Protein AF-A0A5B0PN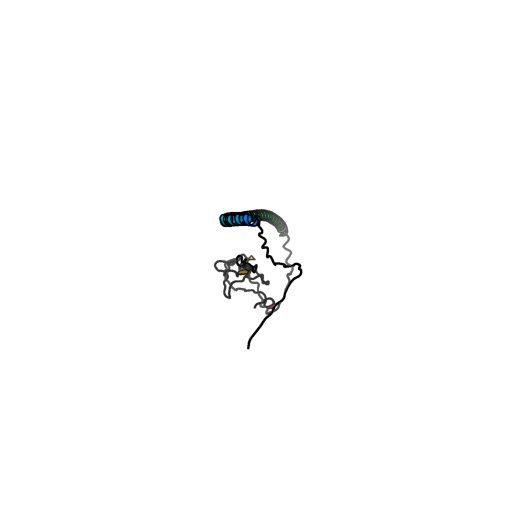E2-F1 (afdb_monomer)

Mean predicted aligned error: 21.67 Å

InterPro domains:
  IPR012919 SUN domain [PF07738] (186-234)
  IPR012919 SUN domain [PS51469] (151-237)
  IPR045119 SUN domain-containing protein 1-5 [PTHR12911] (68-236)

Organism: NCBI:txid56615

Structure (mmCIF, N/CA/C/O backbone):
data_AF-A0A5B0PNE2-F1
#
_entry.id   AF-A0A5B0PNE2-F1
#
loop_
_atom_site.group_PDB
_atom_site.id
_atom_site.type_symbol
_atom_site.label_atom_id
_atom_site.label_alt_id
_atom_site.label_comp_id
_atom_site.label_asym_id
_atom_site.label_entity_id
_atom_site.label_seq_id
_atom_site.pdbx_PDB_ins_code
_atom_site.Cartn_x
_atom_site.Cartn_y
_atom_site.Cartn_z
_atom_site.occupancy
_atom_site.B_iso_or_equiv
_atom_site.auth_seq_id
_atom_site.auth_comp_id
_atom_site.auth_asym_id
_atom_site.auth_atom_id
_atom_site.pdbx_PDB_model_num
ATOM 1 N N . MET A 1 1 ? 38.965 -18.075 -125.823 1.00 36.97 1 MET A N 1
ATOM 2 C CA . MET A 1 1 ? 40.002 -17.691 -126.808 1.00 36.97 1 MET A CA 1
ATOM 3 C C . MET A 1 1 ? 40.532 -16.331 -126.364 1.00 36.97 1 MET A C 1
ATOM 5 O O . MET A 1 1 ? 39.725 -15.423 -126.268 1.00 36.97 1 MET A O 1
ATOM 9 N N . ARG A 1 2 ? 41.662 -16.317 -125.637 1.00 37.25 2 ARG A N 1
ATOM 10 C CA . ARG A 1 2 ? 43.025 -15.947 -126.108 1.00 37.25 2 ARG A CA 1
ATOM 11 C C . ARG A 1 2 ? 43.114 -14.464 -126.504 1.00 37.25 2 ARG A C 1
ATOM 13 O O . ARG A 1 2 ? 42.462 -14.082 -127.460 1.00 37.25 2 ARG A O 1
ATOM 20 N N . GLU A 1 3 ? 43.717 -13.637 -125.637 1.00 38.81 3 GLU A N 1
ATOM 21 C CA . GLU A 1 3 ? 45.097 -13.070 -125.747 1.00 38.81 3 GLU A CA 1
ATOM 22 C C . GLU A 1 3 ? 45.056 -11.716 -126.489 1.00 38.81 3 GLU A C 1
ATOM 24 O O . GLU A 1 3 ? 44.242 -11.568 -127.385 1.00 38.81 3 GLU A O 1
ATOM 29 N N . SER A 1 4 ? 45.827 -10.654 -126.240 1.00 41.34 4 SER A N 1
ATOM 30 C CA . SER A 1 4 ? 46.931 -10.285 -125.335 1.00 41.34 4 SER A CA 1
ATOM 31 C C . SER A 1 4 ? 47.089 -8.745 -125.475 1.00 41.34 4 SER A C 1
ATOM 33 O O . SER A 1 4 ? 46.845 -8.210 -126.550 1.00 41.34 4 SER A O 1
ATOM 35 N N . ALA A 1 5 ? 47.197 -7.972 -124.388 1.00 44.47 5 ALA A N 1
ATOM 36 C CA . ALA A 1 5 ? 48.414 -7.325 -123.855 1.00 44.47 5 ALA A CA 1
ATOM 37 C C . ALA A 1 5 ? 49.138 -6.271 -124.740 1.00 44.47 5 ALA A C 1
ATOM 39 O O . ALA A 1 5 ? 49.687 -6.619 -125.777 1.00 44.47 5 ALA A O 1
ATOM 40 N N . ALA A 1 6 ? 49.216 -5.021 -124.241 1.00 41.97 6 ALA A N 1
ATOM 41 C CA . ALA A 1 6 ? 50.389 -4.107 -124.186 1.00 41.97 6 ALA A CA 1
ATOM 42 C C . ALA A 1 6 ? 49.904 -2.714 -123.687 1.00 41.97 6 ALA A C 1
ATOM 44 O O . ALA A 1 6 ? 48.987 -2.153 -124.272 1.00 41.97 6 ALA A O 1
ATOM 45 N N . MET A 1 7 ? 50.260 -2.187 -122.507 1.00 36.78 7 MET A N 1
ATOM 46 C CA . MET A 1 7 ? 51.558 -1.705 -121.988 1.00 36.78 7 MET A CA 1
ATOM 47 C C . MET A 1 7 ? 51.960 -0.301 -122.491 1.00 36.78 7 MET A C 1
ATOM 49 O O . MET A 1 7 ? 52.550 -0.194 -123.556 1.00 36.78 7 MET A O 1
ATOM 53 N N . TYR A 1 8 ? 51.716 0.745 -121.679 1.00 33.59 8 TYR A N 1
ATOM 54 C CA . TYR A 1 8 ? 52.622 1.900 -121.492 1.00 33.59 8 TYR A CA 1
ATOM 55 C C . TYR A 1 8 ? 52.216 2.754 -120.261 1.00 33.59 8 TYR A C 1
ATOM 57 O O . TYR A 1 8 ? 51.082 3.208 -120.143 1.00 33.59 8 TYR A O 1
ATOM 65 N N . THR A 1 9 ? 53.158 2.976 -119.347 1.00 42.84 9 THR A N 1
ATOM 66 C CA . THR A 1 9 ? 53.224 4.016 -118.289 1.00 42.84 9 THR A CA 1
ATOM 67 C C . THR A 1 9 ? 54.636 4.647 -118.427 1.00 42.84 9 THR A C 1
ATOM 69 O O . THR A 1 9 ? 55.446 4.001 -119.100 1.00 42.84 9 THR A O 1
ATOM 72 N N . PRO A 1 10 ? 55.025 5.822 -117.852 1.00 50.09 10 PRO A N 1
ATOM 73 C CA . PRO A 1 10 ? 54.624 6.323 -116.527 1.00 50.09 10 PRO A CA 1
ATOM 74 C C . PRO A 1 10 ? 54.670 7.863 -116.277 1.00 50.09 10 PRO A C 1
ATOM 76 O O . PRO A 1 10 ? 55.039 8.664 -117.125 1.00 50.09 10 PRO A O 1
ATOM 79 N N . GLN A 1 11 ? 54.385 8.212 -115.009 1.00 37.22 11 GLN A N 1
ATOM 80 C CA . GLN A 1 11 ? 55.073 9.234 -114.192 1.00 37.22 11 GLN A CA 1
ATOM 81 C C . GLN A 1 11 ? 54.549 10.684 -114.210 1.00 37.22 11 GLN A C 1
ATOM 83 O O . GLN A 1 11 ? 54.680 11.385 -115.201 1.00 37.22 11 GLN A O 1
ATOM 88 N N . SER A 1 12 ? 54.074 11.170 -113.046 1.00 35.34 12 SER A N 1
ATOM 89 C CA . SER A 1 12 ? 54.630 12.360 -112.359 1.00 35.34 12 SER A CA 1
ATOM 90 C C . SER A 1 12 ? 53.831 12.768 -111.095 1.00 35.34 12 SER A C 1
ATOM 92 O O . SER A 1 12 ? 52.660 13.114 -111.167 1.00 35.34 12 SER A O 1
ATOM 94 N N . ASN A 1 13 ? 54.528 12.744 -109.950 1.00 40.94 13 ASN A N 1
ATOM 95 C CA . ASN A 1 13 ? 54.455 13.642 -108.778 1.00 40.94 13 ASN A CA 1
ATOM 96 C C . ASN A 1 13 ? 53.194 13.771 -107.872 1.00 40.94 13 ASN A C 1
ATOM 98 O O . ASN A 1 13 ? 52.288 14.550 -108.127 1.00 40.94 13 ASN A O 1
ATOM 102 N N . ARG A 1 14 ? 53.262 13.067 -106.718 1.00 37.28 14 ARG A N 1
ATOM 103 C CA . ARG A 1 14 ? 53.194 13.517 -105.285 1.00 37.28 14 ARG A CA 1
ATOM 104 C C . ARG A 1 14 ? 52.699 14.955 -104.944 1.00 37.28 14 ARG A C 1
ATOM 106 O O . ARG A 1 14 ? 53.015 15.850 -105.715 1.00 37.28 14 ARG A O 1
ATOM 113 N N . PRO A 1 15 ? 52.191 15.243 -103.702 1.00 47.94 15 PRO A N 1
ATOM 114 C CA . PRO A 1 15 ? 52.552 14.572 -102.430 1.00 47.94 15 PRO A CA 1
ATOM 115 C C . PRO A 1 15 ? 51.466 14.376 -101.326 1.00 47.94 15 PRO A C 1
ATOM 117 O O . PRO A 1 15 ? 50.428 15.015 -101.312 1.00 47.94 15 PRO A O 1
ATOM 120 N N . ARG A 1 16 ? 51.845 13.525 -100.346 1.00 38.75 16 ARG A N 1
ATOM 121 C CA . ARG A 1 16 ? 51.659 13.580 -98.864 1.00 38.75 16 ARG A CA 1
ATOM 122 C C . ARG A 1 16 ? 50.265 13.857 -98.279 1.00 38.75 16 ARG A C 1
ATOM 124 O O . ARG A 1 16 ? 49.747 14.953 -98.372 1.00 38.75 16 ARG A O 1
ATOM 131 N N . GLN A 1 17 ? 49.680 12.838 -97.644 1.00 40.41 17 GLN A N 1
ATOM 132 C CA . GLN A 1 17 ? 49.692 12.559 -96.186 1.00 40.41 17 GLN A CA 1
ATOM 133 C C . GLN A 1 17 ? 48.682 13.380 -95.378 1.00 40.41 17 GLN A C 1
ATOM 135 O O . GLN A 1 17 ? 48.829 14.586 -95.274 1.00 40.41 17 GLN A O 1
ATOM 140 N N . LEU A 1 18 ? 47.789 12.686 -94.666 1.00 42.88 18 LEU A N 1
ATOM 141 C CA . LEU A 1 18 ? 47.789 12.732 -93.201 1.00 42.88 18 LEU A CA 1
ATOM 142 C C . LEU A 1 18 ? 47.035 11.516 -92.640 1.00 42.88 18 LEU A C 1
ATOM 144 O O . LEU A 1 18 ? 45.818 11.397 -92.735 1.00 42.88 18 LEU A O 1
ATOM 148 N N . SER A 1 19 ? 47.807 10.591 -92.080 1.00 41.53 19 SER A N 1
ATOM 149 C CA . SER A 1 19 ? 47.369 9.567 -91.142 1.00 41.53 19 SER A CA 1
ATOM 150 C C . SER A 1 19 ? 47.219 10.201 -89.762 1.00 41.53 19 SER A C 1
ATOM 152 O O . SER A 1 19 ? 48.152 10.850 -89.289 1.00 41.53 19 SER A O 1
ATOM 154 N N . HIS A 1 20 ? 46.100 9.962 -89.084 1.00 48.72 20 HIS A N 1
ATOM 155 C CA . HIS A 1 20 ? 46.039 10.108 -87.633 1.00 48.72 20 HIS A CA 1
ATOM 156 C C . HIS A 1 20 ? 45.771 8.745 -87.001 1.00 48.72 20 HIS A C 1
ATOM 158 O O . HIS A 1 20 ? 44.643 8.266 -86.928 1.00 48.72 20 HIS A O 1
ATOM 164 N N . ASP A 1 21 ? 46.873 8.136 -86.563 1.00 44.47 21 ASP A N 1
ATOM 165 C CA . ASP A 1 21 ? 46.920 7.016 -85.636 1.00 44.47 21 ASP A CA 1
ATOM 166 C C . ASP A 1 21 ? 46.266 7.402 -84.305 1.00 44.47 21 ASP A C 1
ATOM 168 O O . ASP A 1 21 ? 46.712 8.318 -83.607 1.00 44.47 21 ASP A O 1
ATOM 172 N N . ALA A 1 22 ? 45.249 6.645 -83.902 1.00 45.62 22 ALA A N 1
ATOM 173 C CA . ALA A 1 22 ? 44.716 6.664 -82.548 1.00 45.62 22 ALA A CA 1
ATOM 174 C C . ALA A 1 22 ? 45.680 5.923 -81.601 1.00 45.62 22 ALA A C 1
ATOM 176 O O . ALA A 1 22 ? 45.483 4.761 -81.243 1.00 45.62 22 ALA A O 1
ATOM 177 N N . ARG A 1 23 ? 46.751 6.601 -81.175 1.00 40.06 23 ARG A N 1
ATOM 178 C CA . ARG A 1 23 ? 47.629 6.120 -80.101 1.00 40.06 23 ARG A CA 1
ATOM 179 C C . ARG A 1 23 ? 46.920 6.302 -78.753 1.00 40.06 23 ARG A C 1
ATOM 181 O O . ARG A 1 23 ? 46.959 7.378 -78.167 1.00 40.06 23 ARG A O 1
ATOM 188 N N . ARG A 1 24 ? 46.306 5.232 -78.228 1.00 45.69 24 ARG A N 1
ATOM 189 C CA . ARG A 1 24 ? 45.938 5.126 -76.802 1.00 45.69 24 ARG A CA 1
ATOM 190 C C . ARG A 1 24 ? 47.205 5.265 -75.952 1.00 45.69 24 ARG A C 1
ATOM 192 O O . ARG A 1 24 ? 47.958 4.308 -75.790 1.00 45.69 24 ARG A O 1
ATOM 199 N N . THR A 1 25 ? 47.438 6.442 -75.387 1.00 49.59 25 THR A N 1
ATOM 200 C CA . THR A 1 25 ? 48.399 6.627 -74.298 1.00 49.59 25 THR A CA 1
ATOM 201 C C . THR A 1 25 ? 47.689 6.345 -72.979 1.00 49.59 25 THR A C 1
ATOM 203 O O . THR A 1 25 ? 46.835 7.113 -72.547 1.00 49.59 25 THR A O 1
ATOM 206 N N . ASN A 1 26 ? 48.019 5.216 -72.357 1.00 50.41 26 ASN A N 1
ATOM 207 C CA . ASN A 1 26 ? 47.604 4.890 -70.997 1.00 50.41 26 ASN A CA 1
ATOM 208 C C . ASN A 1 26 ? 48.418 5.758 -70.013 1.00 50.41 26 ASN A C 1
ATOM 210 O O . ASN A 1 26 ? 49.651 5.663 -70.037 1.00 50.41 26 ASN A O 1
ATOM 214 N N . PRO A 1 27 ? 47.804 6.610 -69.174 1.00 47.12 27 PRO A N 1
ATOM 215 C CA . PRO A 1 27 ? 48.554 7.383 -68.197 1.00 47.12 27 PRO A CA 1
ATOM 216 C C . PRO A 1 27 ? 48.996 6.464 -67.050 1.00 47.12 27 PRO A C 1
ATOM 218 O O . PRO A 1 27 ? 48.205 6.076 -66.193 1.00 47.12 27 PRO A O 1
ATOM 221 N N . LYS A 1 28 ? 50.289 6.126 -67.007 1.00 52.69 28 LYS A N 1
ATOM 222 C CA . LYS A 1 28 ? 50.920 5.615 -65.784 1.00 52.69 28 LYS A CA 1
ATOM 223 C C . LYS A 1 28 ? 50.983 6.761 -64.774 1.00 52.69 28 LYS A C 1
ATOM 225 O O . LYS A 1 28 ? 51.914 7.559 -64.796 1.00 52.69 28 LYS A O 1
ATOM 230 N N . SER A 1 29 ? 49.981 6.861 -63.903 1.00 52.66 29 SER A N 1
ATOM 231 C CA . SER A 1 29 ? 50.066 7.704 -62.714 1.00 52.66 29 SER A CA 1
ATOM 232 C C . SER A 1 29 ? 50.924 6.984 -61.670 1.00 52.66 29 SER A C 1
ATOM 234 O O . SER A 1 29 ? 50.422 6.155 -60.906 1.00 52.66 29 SER A O 1
ATOM 236 N N . ASP A 1 30 ? 52.221 7.278 -61.631 1.00 56.66 30 ASP A N 1
ATOM 237 C CA . ASP A 1 30 ? 53.085 6.894 -60.511 1.00 56.66 30 ASP A CA 1
ATOM 238 C C . ASP A 1 30 ? 52.735 7.749 -59.282 1.00 56.66 30 ASP A C 1
ATOM 240 O O . ASP A 1 30 ? 53.400 8.715 -58.915 1.00 56.66 30 ASP A O 1
ATOM 244 N N . GLY A 1 31 ? 51.618 7.399 -58.645 1.00 52.84 31 GLY A N 1
ATOM 245 C CA . GLY A 1 31 ? 51.167 7.991 -57.396 1.00 52.84 31 GLY A CA 1
ATOM 246 C C . GLY A 1 31 ? 51.926 7.389 -56.217 1.00 52.84 31 GLY A C 1
ATOM 247 O O . GLY A 1 31 ? 51.506 6.388 -55.635 1.00 52.84 31 GLY A O 1
ATOM 248 N N . THR A 1 32 ? 53.011 8.033 -55.792 1.00 57.31 32 THR A N 1
ATOM 249 C CA . THR A 1 32 ? 53.707 7.758 -54.516 1.00 57.31 32 THR A CA 1
ATOM 250 C C . THR A 1 32 ? 52.770 7.805 -53.300 1.00 57.31 32 THR A C 1
ATOM 252 O O . THR A 1 32 ? 53.042 7.163 -52.283 1.00 57.31 32 THR A O 1
ATOM 255 N N . PHE A 1 33 ? 51.628 8.489 -53.418 1.00 54.69 33 PHE A N 1
ATOM 256 C CA . PHE A 1 33 ? 50.582 8.555 -52.397 1.00 54.69 33 PHE A CA 1
ATOM 257 C C . PHE A 1 33 ? 49.903 7.195 -52.141 1.00 54.69 33 PHE A C 1
ATOM 259 O O . PHE A 1 33 ? 49.696 6.812 -50.989 1.00 54.69 33 PHE A O 1
ATOM 266 N N . GLY A 1 34 ? 49.653 6.404 -53.192 1.00 57.22 34 GLY A N 1
ATOM 267 C CA . GLY A 1 34 ? 49.027 5.080 -53.074 1.00 57.22 34 GLY A CA 1
ATOM 268 C C . GLY A 1 34 ? 49.921 4.054 -52.370 1.00 57.22 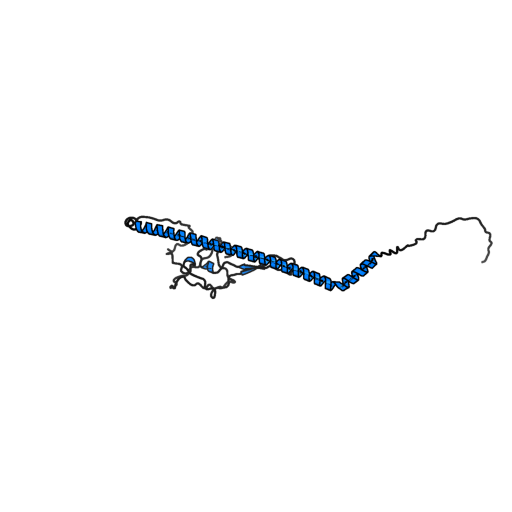34 GLY A C 1
ATOM 269 O O . GLY A 1 34 ? 49.441 3.234 -51.589 1.00 57.22 34 GLY A O 1
ATOM 270 N N . ARG A 1 35 ? 51.246 4.143 -52.563 1.00 57.00 35 ARG A N 1
ATOM 271 C CA . ARG A 1 35 ? 52.216 3.273 -51.874 1.00 57.00 35 ARG A CA 1
ATOM 272 C C . ARG A 1 35 ? 52.300 3.571 -50.376 1.00 57.00 35 ARG A C 1
ATOM 274 O O . ARG A 1 35 ? 52.342 2.634 -49.582 1.00 57.00 35 ARG A O 1
ATOM 281 N N . LYS A 1 36 ? 52.269 4.847 -49.972 1.00 58.66 36 LYS A N 1
ATOM 282 C CA . LYS A 1 36 ? 52.266 5.234 -48.548 1.00 58.66 36 LYS A CA 1
ATOM 283 C C . LYS A 1 36 ? 50.9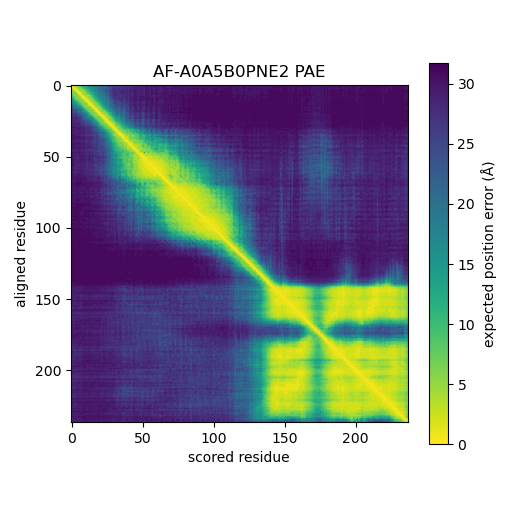51 4.861 -47.853 1.00 58.66 36 LYS A C 1
ATOM 285 O O . LYS A 1 36 ? 50.988 4.331 -46.744 1.00 58.66 36 LYS A O 1
ATOM 290 N N . ALA A 1 37 ? 49.813 5.029 -48.530 1.00 61.31 37 ALA A N 1
ATOM 291 C CA . ALA A 1 37 ? 48.510 4.592 -48.027 1.00 61.31 37 ALA A CA 1
ATOM 292 C C . ALA A 1 37 ? 48.422 3.059 -47.860 1.00 61.31 37 ALA A C 1
ATOM 294 O O . ALA A 1 37 ? 47.897 2.576 -46.859 1.00 61.31 37 ALA A O 1
ATOM 295 N N . ALA A 1 38 ? 49.009 2.279 -48.779 1.00 60.03 38 ALA A N 1
ATOM 296 C CA . ALA A 1 38 ? 49.040 0.815 -48.689 1.00 60.03 38 ALA A CA 1
ATOM 297 C C . ALA A 1 38 ? 49.914 0.287 -47.531 1.00 60.03 38 ALA A C 1
ATOM 299 O O . ALA A 1 38 ? 49.586 -0.737 -46.926 1.00 60.03 38 ALA A O 1
ATOM 300 N N . ILE A 1 39 ? 51.009 0.982 -47.196 1.00 60.31 39 ILE A N 1
ATOM 301 C CA . ILE A 1 39 ? 51.851 0.659 -46.030 1.00 60.31 39 ILE A CA 1
ATOM 302 C C . ILE A 1 39 ? 51.107 0.997 -44.731 1.00 60.31 39 ILE A C 1
ATOM 304 O O . ILE A 1 39 ? 51.074 0.173 -43.815 1.00 60.31 39 ILE A O 1
ATOM 308 N N . GLY A 1 40 ? 50.436 2.154 -44.685 1.00 60.94 40 GLY A N 1
ATOM 309 C CA . GLY A 1 40 ? 49.581 2.544 -43.561 1.00 60.94 40 GLY A CA 1
ATOM 310 C C . GLY A 1 40 ? 48.443 1.549 -43.312 1.00 60.94 40 GLY A C 1
ATOM 311 O O . GLY A 1 40 ? 48.219 1.145 -42.175 1.00 60.94 40 GLY A O 1
ATOM 312 N N . TRP A 1 41 ? 47.790 1.059 -44.371 1.00 64.25 41 TRP A N 1
ATOM 313 C CA . TRP A 1 41 ? 46.712 0.068 -44.276 1.00 64.25 41 TRP A CA 1
ATOM 314 C C . TRP A 1 41 ? 47.182 -1.288 -43.729 1.00 64.25 41 TRP A C 1
ATOM 316 O O . TRP A 1 41 ? 46.494 -1.917 -42.923 1.00 64.25 41 TRP A O 1
ATOM 326 N N . LYS A 1 42 ? 48.380 -1.745 -44.119 1.00 63.69 42 LYS A N 1
ATOM 327 C CA . LYS A 1 42 ? 48.970 -2.984 -43.583 1.00 63.69 42 LYS A CA 1
ATOM 328 C C . LYS A 1 42 ? 49.346 -2.853 -42.106 1.00 63.69 42 LYS A C 1
ATOM 330 O O . LYS A 1 42 ? 49.137 -3.797 -41.347 1.00 63.69 42 LYS A O 1
ATOM 335 N N . TRP A 1 43 ? 49.864 -1.694 -41.700 1.00 66.69 43 TRP A N 1
ATOM 336 C CA . TRP A 1 43 ? 50.180 -1.405 -40.300 1.00 66.69 43 TRP A CA 1
ATOM 337 C C . TRP A 1 43 ? 48.914 -1.332 -39.437 1.00 66.69 43 TRP A C 1
ATOM 339 O O . TRP A 1 43 ? 48.830 -1.987 -38.398 1.00 66.69 43 TRP A O 1
ATOM 349 N N . LEU A 1 44 ? 47.887 -0.635 -39.930 1.00 60.72 44 LEU A N 1
ATOM 350 C CA . LEU A 1 44 ? 46.592 -0.510 -39.269 1.00 60.72 44 LEU A CA 1
ATOM 351 C C . LEU A 1 44 ? 45.915 -1.875 -39.086 1.00 60.72 44 LEU A C 1
ATOM 353 O O . LEU A 1 44 ? 45.402 -2.157 -38.011 1.00 60.72 44 LEU A O 1
ATOM 357 N N . LYS A 1 45 ? 45.978 -2.760 -40.091 1.00 65.75 45 LYS A N 1
ATOM 358 C CA . LYS A 1 45 ? 45.426 -4.122 -40.003 1.00 65.75 45 LYS A CA 1
ATOM 359 C C . LYS A 1 45 ? 46.176 -5.004 -38.997 1.00 65.75 45 LYS A C 1
ATOM 361 O O . LYS A 1 45 ? 45.545 -5.796 -38.305 1.00 65.75 45 LYS A O 1
ATOM 366 N N . LYS A 1 46 ? 47.505 -4.870 -38.898 1.00 70.19 46 LYS A N 1
ATOM 367 C CA . LYS A 1 46 ? 48.331 -5.637 -37.948 1.00 70.19 46 LYS A CA 1
ATOM 368 C C . LYS A 1 46 ? 48.057 -5.235 -36.496 1.00 70.19 46 LYS A C 1
ATOM 370 O O . LYS A 1 46 ? 47.999 -6.100 -35.629 1.00 70.19 46 LYS A O 1
ATOM 375 N N . ASN A 1 47 ? 47.846 -3.944 -36.246 1.00 69.94 47 ASN A N 1
ATOM 376 C CA . ASN A 1 47 ? 47.670 -3.408 -34.896 1.00 69.94 47 ASN A CA 1
ATOM 377 C C . ASN A 1 47 ? 46.197 -3.123 -34.533 1.00 69.94 47 ASN A C 1
ATOM 379 O O . ASN A 1 47 ? 45.926 -2.631 -33.438 1.00 69.94 47 ASN A O 1
ATOM 383 N N . TRP A 1 48 ? 45.244 -3.467 -35.411 1.00 71.69 48 TRP A N 1
ATOM 384 C CA . TRP A 1 48 ? 43.809 -3.185 -35.261 1.00 71.69 48 TRP A CA 1
ATOM 385 C C . TRP A 1 48 ? 43.235 -3.669 -33.925 1.00 71.69 48 TRP A C 1
ATOM 387 O O . TRP A 1 48 ? 42.528 -2.929 -33.249 1.00 71.69 48 TRP A O 1
ATOM 397 N N . PHE A 1 49 ? 43.588 -4.887 -33.505 1.00 72.81 49 PHE A N 1
ATOM 398 C CA . PHE A 1 49 ? 43.106 -5.460 -32.245 1.00 72.81 49 PHE A CA 1
ATOM 399 C C . PHE A 1 49 ? 43.632 -4.716 -31.011 1.00 72.81 49 PHE A C 1
ATOM 401 O O . PHE A 1 49 ? 42.891 -4.525 -30.051 1.00 72.81 49 PHE A O 1
ATOM 408 N N . SER A 1 50 ? 44.881 -4.245 -31.048 1.00 78.19 50 SER A N 1
ATOM 409 C CA . SER A 1 50 ? 45.480 -3.488 -29.943 1.00 78.19 50 SER A CA 1
ATOM 410 C C . SER A 1 50 ? 44.861 -2.093 -29.827 1.00 78.19 50 SER A C 1
ATOM 412 O O . SER A 1 50 ? 44.469 -1.684 -28.737 1.00 78.19 50 SER A O 1
ATOM 414 N N . ILE A 1 51 ? 44.672 -1.403 -30.956 1.00 81.25 51 ILE A N 1
ATOM 415 C CA . ILE A 1 51 ? 44.019 -0.088 -30.993 1.00 81.25 51 ILE A CA 1
ATOM 416 C C . ILE A 1 51 ? 42.553 -0.210 -30.555 1.00 81.25 51 ILE A C 1
ATOM 418 O O . ILE A 1 51 ? 42.090 0.580 -29.737 1.00 81.25 51 ILE A O 1
ATOM 422 N N . SER A 1 52 ? 41.839 -1.237 -31.027 1.00 82.81 52 SER A N 1
ATOM 423 C CA . SER A 1 52 ? 40.458 -1.502 -30.612 1.00 82.81 52 SER A CA 1
ATOM 424 C C . SER A 1 52 ? 40.357 -1.780 -29.112 1.00 82.81 52 SER A C 1
ATOM 426 O O . SER A 1 52 ? 39.445 -1.271 -28.470 1.00 82.81 52 SER A O 1
ATOM 428 N N . GLY A 1 53 ? 41.288 -2.553 -28.542 1.00 84.31 53 GLY A N 1
ATOM 429 C CA . GLY A 1 53 ? 41.328 -2.819 -27.103 1.00 84.31 53 GLY A CA 1
ATOM 430 C C . GLY A 1 53 ? 41.525 -1.546 -26.278 1.00 84.31 53 GLY A C 1
ATOM 431 O O . GLY A 1 53 ? 40.817 -1.337 -25.296 1.00 84.31 53 GLY A O 1
ATOM 432 N N . ILE A 1 54 ? 42.417 -0.654 -26.720 1.00 87.44 54 ILE A N 1
ATOM 433 C CA . ILE A 1 54 ? 42.655 0.644 -26.071 1.00 87.44 54 ILE A CA 1
ATOM 434 C C . ILE A 1 54 ? 41.398 1.519 -26.139 1.00 87.44 54 ILE A C 1
ATOM 436 O O . ILE A 1 54 ? 40.971 2.052 -25.119 1.00 87.44 54 ILE A O 1
ATOM 440 N N . VAL A 1 55 ? 40.758 1.627 -27.309 1.00 90.62 55 VAL A N 1
ATOM 441 C CA . VAL A 1 55 ? 39.532 2.427 -27.483 1.00 90.62 55 VAL A CA 1
ATOM 442 C C . VAL A 1 55 ? 38.389 1.894 -26.616 1.00 90.62 55 VAL A C 1
ATOM 444 O O . VAL A 1 55 ? 37.709 2.677 -25.958 1.00 90.62 55 VAL A O 1
ATOM 447 N N . ILE A 1 56 ? 38.202 0.572 -26.555 1.00 88.56 56 ILE A N 1
ATOM 448 C CA . ILE A 1 56 ? 37.197 -0.051 -25.682 1.00 88.56 56 ILE A CA 1
ATOM 449 C C . ILE A 1 56 ? 37.524 0.227 -24.210 1.00 88.56 56 ILE A C 1
ATOM 451 O O . ILE A 1 56 ? 36.628 0.607 -23.460 1.00 88.56 56 ILE A O 1
ATOM 455 N N . GLY A 1 57 ? 38.792 0.115 -23.804 1.00 89.69 57 GLY A N 1
ATOM 456 C CA . GLY A 1 57 ? 39.239 0.453 -22.451 1.00 89.69 57 GLY A CA 1
ATOM 457 C C . GLY A 1 57 ? 38.938 1.906 -22.074 1.00 89.69 57 GLY A C 1
ATOM 458 O O . GLY A 1 57 ? 38.392 2.157 -21.002 1.00 89.69 57 GLY A O 1
ATOM 459 N N . PHE A 1 58 ? 39.196 2.855 -22.978 1.00 90.88 58 PHE A N 1
ATOM 460 C CA . PHE A 1 58 ? 38.841 4.265 -22.784 1.00 90.88 58 PHE A CA 1
ATOM 461 C C . PHE A 1 58 ? 37.326 4.481 -22.685 1.00 90.88 58 PHE A C 1
ATOM 463 O O . PHE A 1 58 ? 36.879 5.237 -21.828 1.00 90.88 58 PHE A O 1
ATOM 470 N N . ILE A 1 59 ? 36.521 3.806 -23.511 1.00 88.38 59 ILE A N 1
ATOM 471 C CA . ILE A 1 59 ? 35.053 3.897 -23.440 1.00 88.38 59 ILE A CA 1
ATOM 472 C C . ILE A 1 59 ? 34.544 3.352 -22.102 1.00 88.38 59 ILE A C 1
ATOM 474 O O . ILE A 1 59 ? 33.725 4.002 -21.455 1.00 88.38 59 ILE A O 1
ATOM 478 N N . VAL A 1 60 ? 35.046 2.195 -21.661 1.00 89.06 60 VAL A N 1
ATOM 479 C CA . VAL A 1 60 ? 34.687 1.605 -20.363 1.00 89.06 60 VAL A CA 1
ATOM 480 C C . VAL A 1 60 ? 35.076 2.546 -19.225 1.00 89.06 60 VAL A C 1
ATOM 482 O O . VAL A 1 60 ? 34.239 2.809 -18.368 1.00 89.06 60 VAL A O 1
ATOM 485 N N . LEU A 1 61 ? 36.276 3.134 -19.264 1.00 87.56 61 LEU A N 1
ATOM 486 C CA . LEU A 1 61 ? 36.740 4.100 -18.264 1.00 87.56 61 LEU A CA 1
ATOM 487 C C . LEU A 1 61 ? 35.867 5.368 -18.219 1.00 87.56 61 LEU A C 1
ATOM 489 O O . LEU A 1 61 ? 35.542 5.875 -17.145 1.00 87.56 61 LEU A O 1
ATOM 493 N N . ILE A 1 62 ? 35.433 5.876 -19.376 1.00 83.44 62 ILE A N 1
ATOM 494 C CA . ILE A 1 62 ? 34.508 7.019 -19.447 1.00 83.44 62 ILE A CA 1
ATOM 495 C C . ILE A 1 62 ? 33.140 6.646 -18.854 1.00 83.44 62 ILE A C 1
ATOM 497 O O . ILE A 1 62 ? 32.518 7.458 -18.172 1.00 83.44 62 ILE A O 1
ATOM 501 N N . ILE A 1 63 ? 32.654 5.424 -19.089 1.00 81.31 63 ILE A N 1
ATOM 502 C CA . ILE A 1 63 ? 31.371 4.963 -18.543 1.00 81.31 63 ILE A CA 1
ATOM 503 C C . ILE A 1 63 ? 31.456 4.779 -17.022 1.00 81.31 63 ILE A C 1
ATOM 505 O O . ILE A 1 63 ? 30.529 5.185 -16.318 1.00 81.31 63 ILE A O 1
ATOM 509 N N . THR A 1 64 ? 32.543 4.199 -16.501 1.00 77.75 64 THR A N 1
ATOM 510 C CA . THR A 1 64 ? 32.711 3.986 -15.055 1.00 77.75 64 THR A CA 1
ATOM 511 C C . THR A 1 64 ? 32.827 5.310 -14.306 1.00 77.75 64 THR A C 1
ATOM 513 O O . THR A 1 64 ? 32.095 5.511 -13.340 1.00 77.75 64 THR A O 1
ATOM 516 N N . THR A 1 65 ? 33.643 6.247 -14.799 1.00 75.81 65 THR A N 1
ATOM 517 C CA . THR A 1 65 ? 33.832 7.573 -14.172 1.00 75.81 65 THR A CA 1
ATOM 518 C C . THR A 1 65 ? 32.557 8.423 -14.185 1.00 75.81 65 THR A C 1
ATOM 520 O O . THR A 1 65 ? 32.230 9.065 -13.191 1.00 75.81 65 THR A O 1
ATOM 523 N N . ARG A 1 66 ? 31.760 8.379 -15.265 1.00 77.38 66 ARG A N 1
ATOM 524 C CA . ARG A 1 66 ? 30.445 9.056 -15.317 1.00 77.38 66 ARG A CA 1
ATOM 525 C C . ARG A 1 66 ? 29.418 8.462 -14.355 1.00 77.38 66 ARG A C 1
ATOM 527 O O . ARG A 1 66 ? 28.527 9.166 -13.880 1.00 77.38 66 ARG A O 1
ATOM 534 N N . LYS A 1 67 ? 29.481 7.150 -14.115 1.00 75.38 67 LYS A N 1
ATOM 535 C CA . LYS A 1 67 ? 28.570 6.478 -13.183 1.00 75.38 67 LYS A CA 1
ATOM 536 C C . LYS A 1 67 ? 28.906 6.841 -11.739 1.00 75.38 67 LYS A C 1
ATOM 538 O O . LYS A 1 67 ? 27.984 7.040 -10.957 1.00 75.38 67 LYS A O 1
ATOM 543 N N . GLU A 1 68 ? 30.193 6.959 -11.426 1.00 77.56 68 GLU A N 1
ATOM 544 C CA . GLU A 1 68 ? 30.701 7.394 -10.122 1.00 77.56 68 GLU A CA 1
ATOM 545 C C . GLU A 1 68 ? 30.281 8.840 -9.820 1.00 77.56 68 GLU A C 1
ATOM 547 O O . GLU A 1 68 ? 29.634 9.076 -8.805 1.00 77.56 68 GLU A O 1
ATOM 552 N N . SER A 1 69 ? 30.459 9.774 -10.766 1.00 79.06 69 SER A N 1
ATOM 553 C CA . SER A 1 69 ? 30.007 11.164 -10.584 1.00 79.06 69 SER A CA 1
ATOM 554 C C . SER A 1 69 ? 28.489 11.284 -10.396 1.00 79.06 69 SER A C 1
ATOM 556 O O . SER A 1 69 ? 28.015 12.101 -9.614 1.00 79.06 69 SER A O 1
ATOM 558 N N . SER A 1 70 ? 27.708 10.451 -11.095 1.00 85.00 70 SER A N 1
ATOM 559 C CA . SER A 1 70 ? 26.249 10.409 -10.926 1.00 85.00 70 SER A CA 1
ATOM 560 C C . SER A 1 70 ? 25.829 9.822 -9.576 1.00 85.00 70 SER A C 1
ATOM 562 O O . SER A 1 70 ? 24.743 10.132 -9.083 1.00 85.00 70 SER A O 1
ATOM 564 N N . LEU A 1 71 ? 26.645 8.940 -8.997 1.00 86.50 71 LEU A N 1
ATOM 565 C CA . LEU A 1 71 ? 26.368 8.339 -7.700 1.00 86.50 71 LEU A CA 1
ATOM 566 C C . LEU A 1 71 ? 26.686 9.328 -6.577 1.00 86.50 71 LEU A C 1
ATOM 568 O O . LEU A 1 71 ? 25.849 9.502 -5.696 1.00 86.50 71 LEU A O 1
ATOM 572 N N . ASP A 1 72 ? 27.803 10.047 -6.675 1.00 84.19 72 ASP A N 1
ATOM 573 C CA . ASP A 1 72 ? 28.167 11.117 -5.740 1.00 84.19 72 ASP A CA 1
ATOM 574 C C . ASP A 1 72 ? 27.133 12.253 -5.718 1.00 84.19 72 ASP A C 1
ATOM 576 O O . ASP A 1 72 ? 26.737 12.711 -4.646 1.00 84.19 72 ASP A O 1
ATOM 580 N N . GLU A 1 73 ? 26.606 12.666 -6.877 1.00 92.06 73 GLU A N 1
ATOM 581 C CA . GLU A 1 73 ? 25.505 13.642 -6.962 1.00 92.06 73 GLU A CA 1
ATOM 582 C C . GLU A 1 73 ? 24.238 13.149 -6.239 1.00 92.06 73 GLU A C 1
ATOM 584 O O . GLU A 1 73 ? 23.568 13.894 -5.523 1.00 92.06 73 GLU A O 1
ATOM 589 N N . LYS A 1 74 ? 23.903 11.861 -6.373 1.00 90.75 74 LYS A N 1
ATOM 590 C CA . LYS A 1 74 ? 22.737 11.281 -5.691 1.00 90.75 74 LYS A CA 1
ATOM 591 C C . LYS A 1 74 ? 22.954 11.147 -4.189 1.00 90.75 74 LYS A C 1
ATOM 593 O O . LYS A 1 74 ? 22.017 11.376 -3.431 1.00 90.75 74 LYS A O 1
ATOM 598 N N . VAL A 1 75 ? 24.160 10.778 -3.759 1.00 92.38 75 VAL A N 1
ATOM 599 C CA . VAL A 1 75 ? 24.523 10.671 -2.339 1.00 92.38 75 VAL A CA 1
ATOM 600 C C . VAL A 1 75 ? 24.497 12.050 -1.683 1.00 92.38 75 VAL A C 1
ATOM 602 O O . VAL A 1 75 ? 23.902 12.207 -0.619 1.00 92.38 75 VAL A O 1
ATOM 605 N N . THR A 1 76 ? 25.062 13.067 -2.333 1.00 91.06 76 THR A N 1
ATOM 606 C CA . THR A 1 76 ? 25.007 14.452 -1.842 1.00 91.06 76 THR A CA 1
ATOM 607 C C . THR A 1 76 ? 23.571 14.970 -1.765 1.00 91.06 76 THR A C 1
ATOM 609 O O . THR A 1 76 ? 23.187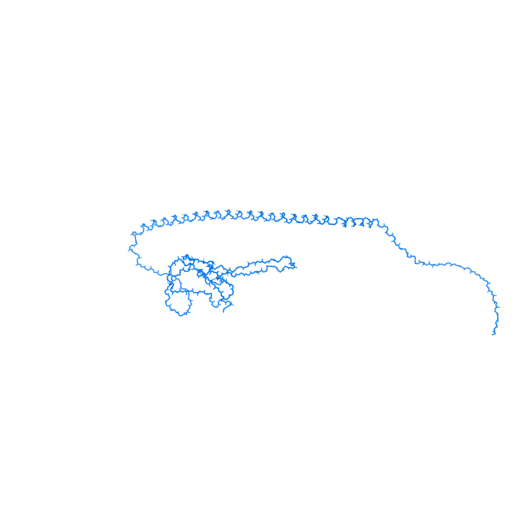 15.526 -0.737 1.00 91.06 76 THR A O 1
ATOM 612 N N . LEU A 1 77 ? 22.739 14.696 -2.775 1.00 92.88 77 LEU A N 1
ATOM 613 C CA . LEU A 1 77 ? 21.316 15.044 -2.752 1.00 92.88 77 LEU A CA 1
ATOM 614 C C . LEU A 1 77 ? 20.551 14.332 -1.624 1.00 92.88 77 LEU A C 1
ATOM 616 O O . LEU A 1 77 ? 19.716 14.950 -0.962 1.00 92.88 77 LEU A O 1
ATOM 620 N N . LEU A 1 78 ? 20.826 13.047 -1.385 1.00 91.62 78 LEU A N 1
ATOM 621 C CA . LEU A 1 78 ? 20.214 12.287 -0.292 1.00 91.62 78 LEU A CA 1
ATOM 622 C C . LEU A 1 78 ? 20.614 12.849 1.074 1.00 91.62 78 LEU A C 1
ATOM 624 O O . LEU A 1 78 ? 19.742 13.063 1.912 1.00 91.62 78 LEU A O 1
ATOM 628 N N . ASN A 1 79 ? 21.896 13.155 1.277 1.00 92.31 79 ASN A N 1
ATOM 629 C CA . ASN A 1 79 ? 22.378 13.767 2.516 1.00 92.31 79 ASN A CA 1
ATOM 630 C C . ASN A 1 79 ? 21.733 15.137 2.755 1.00 92.31 79 ASN A C 1
ATOM 632 O O . ASN A 1 79 ? 21.276 15.418 3.859 1.00 92.31 79 ASN A O 1
ATOM 636 N N . GLN A 1 80 ? 21.612 15.961 1.712 1.00 95.75 80 GLN A N 1
ATOM 637 C CA . GLN A 1 80 ? 20.928 17.250 1.807 1.00 95.75 80 GLN A CA 1
ATOM 638 C C . GLN A 1 80 ? 19.449 17.086 2.188 1.00 95.75 80 GLN A C 1
ATOM 640 O O . GLN A 1 80 ? 18.934 17.825 3.028 1.00 95.75 80 GLN A O 1
ATOM 645 N N . ARG A 1 81 ? 18.759 16.098 1.602 1.00 94.50 81 ARG A N 1
ATOM 646 C CA . ARG A 1 81 ? 17.367 15.784 1.948 1.00 94.50 81 ARG A CA 1
ATOM 647 C C . ARG A 1 81 ? 17.227 15.310 3.392 1.00 94.50 81 ARG A C 1
ATOM 649 O O . ARG A 1 81 ? 16.295 15.752 4.056 1.00 94.50 81 ARG A O 1
ATOM 656 N N . LEU A 1 82 ? 18.139 14.471 3.884 1.00 93.19 82 LEU A N 1
ATOM 657 C CA . LEU A 1 82 ? 18.130 14.011 5.276 1.00 93.19 82 LEU A CA 1
ATOM 658 C C . LEU A 1 82 ? 18.252 15.176 6.259 1.00 93.19 82 LEU A C 1
ATOM 660 O O . LEU A 1 82 ? 17.424 15.275 7.157 1.00 93.19 82 LEU A O 1
ATOM 664 N N . VAL A 1 83 ? 19.193 16.097 6.030 1.00 93.62 83 VAL A N 1
ATOM 665 C CA . VAL A 1 83 ? 19.351 17.298 6.871 1.00 93.62 83 VAL A CA 1
ATOM 666 C C . VAL A 1 83 ? 18.075 18.145 6.868 1.00 93.62 83 VAL A C 1
ATOM 668 O O . VAL A 1 83 ? 17.607 18.555 7.925 1.00 93.62 83 VAL A O 1
ATOM 671 N N . SER A 1 84 ? 17.450 18.348 5.701 1.00 92.12 84 SER A N 1
ATOM 672 C CA . SER A 1 84 ? 16.196 19.115 5.624 1.00 92.12 84 SER A CA 1
ATOM 673 C C . SER A 1 84 ? 15.022 18.440 6.343 1.00 92.12 84 SER A C 1
ATOM 675 O O . SER A 1 84 ? 14.165 19.120 6.902 1.00 92.12 84 SER A O 1
ATOM 677 N N . LEU A 1 85 ? 14.973 17.103 6.341 1.00 92.00 85 LEU A N 1
ATOM 678 C CA . LEU A 1 85 ? 13.945 16.343 7.052 1.00 92.00 85 LEU A CA 1
ATOM 679 C C . LEU A 1 85 ? 14.176 16.370 8.564 1.00 92.00 85 LEU A C 1
ATOM 681 O O . LEU A 1 85 ? 13.213 16.457 9.320 1.00 92.00 85 LEU A O 1
ATOM 685 N N . GLU A 1 86 ? 15.433 16.324 9.005 1.00 92.44 86 GLU A N 1
ATOM 686 C CA . GLU A 1 86 ? 15.799 16.466 10.415 1.00 92.44 86 GLU A CA 1
ATOM 687 C C . GLU A 1 86 ? 15.421 17.854 10.950 1.00 92.44 86 GLU A C 1
ATOM 689 O O . GLU A 1 86 ? 14.793 17.960 12.002 1.00 92.44 86 GLU A O 1
ATOM 694 N N . GLU A 1 87 ? 15.695 18.913 10.183 1.00 93.81 87 GLU A N 1
ATOM 695 C CA . GLU A 1 87 ? 15.289 20.283 10.513 1.00 93.81 87 GLU A CA 1
ATOM 696 C C . GLU A 1 87 ? 13.759 20.426 10.594 1.00 93.81 87 GLU A C 1
ATOM 698 O O . GLU A 1 87 ? 13.231 21.009 11.543 1.00 93.81 87 GLU A O 1
ATOM 703 N N . GLN A 1 88 ? 13.021 19.833 9.649 1.00 92.12 88 GLN A N 1
ATOM 704 C CA . GLN A 1 88 ? 11.556 19.775 9.715 1.00 92.12 88 GLN A CA 1
ATOM 705 C C . GLN A 1 88 ? 11.061 18.996 10.944 1.00 92.12 88 GLN A C 1
ATOM 707 O O . GLN A 1 88 ? 10.090 19.406 11.582 1.00 92.12 88 GLN A O 1
ATOM 712 N N . GLY A 1 89 ? 11.732 17.902 11.308 1.00 90.75 89 GLY A N 1
ATOM 713 C CA . GLY A 1 89 ? 11.446 17.129 12.517 1.00 90.75 89 GLY A CA 1
ATOM 714 C C . GLY A 1 89 ? 11.640 17.944 13.800 1.00 90.75 89 GLY A C 1
ATOM 715 O O . GLY A 1 89 ? 10.793 17.908 14.690 1.00 90.75 89 GLY A O 1
ATOM 716 N N . LEU A 1 90 ? 12.711 18.737 13.882 1.00 89.00 90 LEU A N 1
ATOM 717 C CA . LEU A 1 90 ? 12.967 19.625 15.021 1.00 89.00 90 LEU A CA 1
ATOM 718 C C . LEU A 1 90 ? 11.947 20.767 15.106 1.00 89.00 90 LEU A C 1
ATOM 720 O O . LEU A 1 90 ? 11.430 21.039 16.191 1.00 89.00 90 LEU A O 1
ATOM 724 N N . ASN A 1 91 ? 11.605 21.390 13.977 1.00 92.31 91 ASN A N 1
ATOM 725 C CA . ASN A 1 91 ? 10.606 22.461 13.937 1.00 92.31 91 ASN A CA 1
ATOM 726 C C . ASN A 1 91 ? 9.211 21.947 14.321 1.00 92.31 91 ASN A C 1
ATOM 728 O O . ASN A 1 91 ? 8.544 22.542 15.162 1.00 92.31 91 ASN A O 1
ATOM 732 N N . THR A 1 92 ? 8.800 20.789 13.797 1.00 90.69 92 THR A N 1
ATOM 733 C CA . THR A 1 92 ? 7.514 20.174 14.169 1.00 90.69 92 THR A CA 1
ATOM 734 C C . THR A 1 92 ? 7.469 19.762 15.641 1.00 90.69 92 THR A C 1
ATOM 736 O O . THR A 1 92 ? 6.437 19.932 16.286 1.00 90.69 92 THR A O 1
ATOM 739 N N . ALA A 1 93 ? 8.577 19.283 16.216 1.00 91.25 93 ALA A N 1
ATOM 740 C CA . ALA A 1 93 ? 8.658 19.004 17.649 1.00 91.25 93 ALA A CA 1
ATOM 741 C C . ALA A 1 93 ? 8.513 20.280 18.503 1.00 91.25 93 ALA A C 1
ATOM 743 O O . ALA A 1 93 ? 7.846 20.252 19.541 1.00 91.25 93 ALA A O 1
ATOM 744 N N . ALA A 1 94 ? 9.099 21.399 18.063 1.00 91.31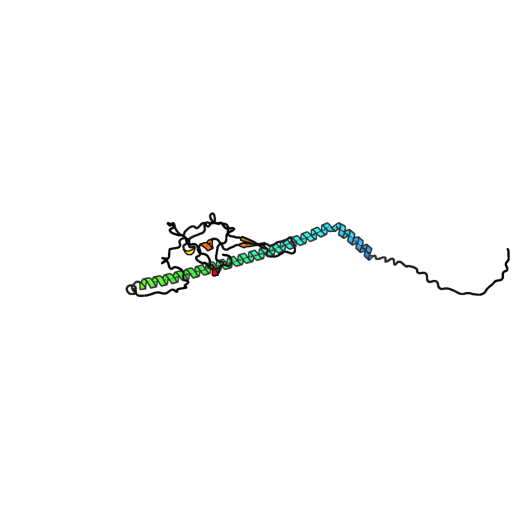 94 ALA A N 1
ATOM 745 C CA . ALA A 1 94 ? 8.941 22.695 18.719 1.00 91.31 94 ALA A CA 1
ATOM 746 C C . ALA A 1 94 ? 7.491 23.208 18.636 1.00 91.31 94 ALA A C 1
ATOM 748 O O . ALA A 1 94 ? 6.940 23.628 19.656 1.00 91.31 94 ALA A O 1
ATOM 749 N N . ASP A 1 95 ? 6.848 23.090 17.471 1.00 92.50 95 ASP A N 1
ATOM 750 C CA . ASP A 1 95 ? 5.443 23.465 17.271 1.00 92.50 95 ASP A CA 1
ATOM 751 C C . ASP A 1 95 ? 4.504 22.628 18.145 1.00 92.50 95 ASP A C 1
ATOM 753 O O . ASP A 1 95 ? 3.638 23.176 18.826 1.00 92.50 95 ASP A O 1
ATOM 757 N N . ILE A 1 96 ? 4.706 21.303 18.197 1.00 91.50 96 ILE A N 1
ATOM 758 C CA . ILE A 1 96 ? 3.935 20.403 19.068 1.00 91.50 96 ILE A CA 1
ATOM 759 C C . ILE A 1 96 ? 4.074 20.836 20.528 1.00 91.50 96 ILE A C 1
ATOM 761 O O . ILE A 1 96 ? 3.073 20.913 21.239 1.00 91.50 96 ILE A O 1
ATOM 765 N N . LYS A 1 97 ? 5.292 21.152 20.981 1.00 92.12 97 LYS A N 1
ATOM 766 C CA . LYS A 1 97 ? 5.520 21.612 22.354 1.00 92.12 97 LYS A CA 1
ATOM 767 C C . LYS A 1 97 ? 4.803 22.934 22.632 1.00 92.12 97 LYS A C 1
ATOM 769 O O . LYS A 1 97 ? 4.135 23.047 23.655 1.00 92.12 97 LYS A O 1
ATOM 774 N N . SER A 1 98 ? 4.875 23.896 21.712 1.00 93.69 98 SER A N 1
ATOM 775 C CA . SER A 1 98 ? 4.155 25.167 21.844 1.00 93.69 98 SER A CA 1
ATOM 776 C C . SER A 1 98 ? 2.639 24.971 21.883 1.00 93.69 98 SER A C 1
ATOM 778 O O . SER A 1 98 ? 1.945 25.684 22.606 1.00 93.69 98 SER A O 1
ATOM 780 N N . LEU A 1 99 ? 2.116 24.021 21.110 1.00 90.81 99 LEU A N 1
ATOM 781 C CA . LEU A 1 99 ? 0.692 23.713 21.059 1.00 90.81 99 LEU A CA 1
ATOM 782 C C . LEU A 1 99 ? 0.224 23.018 22.348 1.00 90.81 99 LEU A C 1
ATOM 784 O O . LEU A 1 99 ? -0.865 23.307 22.839 1.00 90.81 99 LEU A O 1
ATOM 788 N N . ILE A 1 100 ? 1.064 22.152 22.929 1.00 92.00 100 ILE A N 1
ATOM 789 C CA . ILE A 1 100 ? 0.841 21.547 24.249 1.00 92.00 100 ILE A CA 1
ATOM 790 C C . ILE A 1 100 ? 0.841 22.619 25.342 1.00 92.00 100 ILE A C 1
ATOM 792 O O . ILE A 1 100 ? -0.071 22.618 26.161 1.00 92.00 100 ILE A O 1
ATOM 796 N N . ASP A 1 101 ? 1.801 23.548 25.347 1.00 90.94 101 ASP A N 1
ATOM 797 C CA . ASP A 1 101 ? 1.854 24.630 26.341 1.00 90.94 101 ASP A CA 1
ATOM 798 C C . ASP A 1 101 ? 0.629 25.555 26.232 1.00 90.94 101 ASP A C 1
ATOM 800 O O . ASP A 1 101 ? 0.037 25.924 27.248 1.00 90.94 101 ASP A O 1
ATOM 804 N N . ALA A 1 102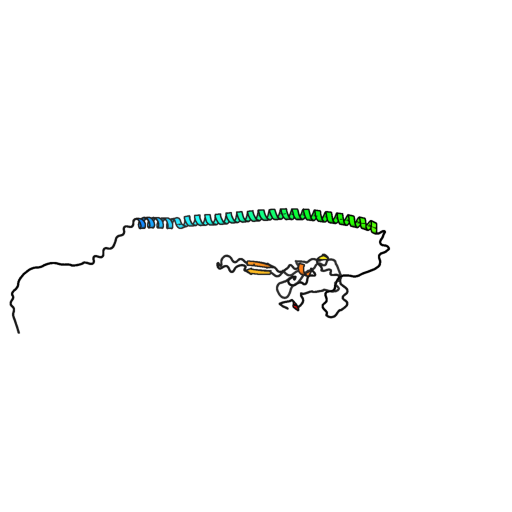 ? 0.185 25.864 25.008 1.00 87.81 102 ALA A N 1
ATOM 805 C CA . ALA A 1 102 ? -1.045 26.619 24.772 1.00 87.81 102 ALA A CA 1
ATOM 806 C C . ALA A 1 102 ? -2.295 25.852 25.239 1.00 87.81 102 ALA A C 1
ATOM 808 O O . ALA A 1 102 ? -3.169 26.436 25.878 1.00 87.81 102 ALA A O 1
ATOM 809 N N . MET A 1 103 ? -2.378 24.542 24.976 1.00 83.38 103 MET A N 1
ATOM 810 C CA . MET A 1 103 ? -3.462 23.705 25.502 1.00 83.38 103 MET A CA 1
ATOM 811 C C . MET A 1 103 ? -3.431 23.621 27.027 1.00 83.38 103 MET A C 1
ATOM 813 O O . MET A 1 103 ? -4.484 23.683 27.649 1.00 83.38 103 MET A O 1
ATOM 817 N N . LEU A 1 104 ? -2.252 23.524 27.643 1.00 81.50 104 LEU A N 1
ATOM 818 C CA . LEU A 1 104 ? -2.105 23.498 29.095 1.00 81.50 104 LEU A CA 1
ATOM 819 C C . LEU A 1 104 ? -2.564 24.823 29.726 1.00 81.50 104 LEU A C 1
ATOM 821 O O . LEU A 1 104 ? -3.184 24.806 30.787 1.00 81.50 104 LEU A O 1
ATOM 825 N N . ASP A 1 105 ? -2.302 25.962 29.080 1.00 80.00 105 ASP A N 1
ATOM 826 C CA . ASP A 1 105 ? -2.804 27.273 29.515 1.00 80.00 105 ASP A CA 1
ATOM 827 C C . ASP A 1 105 ? -4.331 27.379 29.384 1.00 80.00 105 ASP A C 1
ATOM 829 O O . ASP A 1 105 ? -5.001 27.847 30.305 1.00 80.00 105 ASP A O 1
ATOM 833 N N . VAL A 1 106 ? -4.905 26.875 28.284 1.00 77.75 106 VAL A N 1
ATOM 834 C CA . VAL A 1 106 ? -6.365 26.812 28.097 1.00 77.75 106 VAL A CA 1
ATOM 835 C C . VAL A 1 106 ? -7.013 25.885 29.125 1.00 77.75 106 VAL A C 1
ATOM 837 O O . VAL A 1 106 ? -8.030 26.261 29.699 1.00 77.75 106 VAL A O 1
ATOM 840 N N . VAL A 1 107 ? -6.418 24.723 29.419 1.00 74.31 107 VAL A N 1
ATOM 841 C CA . VAL A 1 107 ? -6.915 23.796 30.449 1.00 74.31 107 VAL A CA 1
ATOM 842 C C . VAL A 1 107 ? -6.882 24.458 31.828 1.00 74.31 107 VAL A C 1
ATOM 844 O O . VAL A 1 107 ? -7.892 24.437 32.525 1.00 74.31 107 VAL A O 1
ATOM 847 N N . LYS A 1 108 ? -5.789 25.144 32.187 1.00 68.81 108 LYS A N 1
ATOM 848 C CA . LYS A 1 108 ? -5.693 25.904 33.447 1.00 68.81 108 LYS A CA 1
ATOM 849 C C . LYS A 1 108 ? -6.700 27.053 33.535 1.00 68.81 108 LYS A C 1
ATOM 851 O O . LYS A 1 108 ? -7.235 27.308 34.609 1.00 68.81 108 LYS A O 1
ATOM 856 N N . ARG A 1 109 ? -6.987 27.742 32.424 1.00 63.72 109 ARG A N 1
ATOM 857 C CA . ARG A 1 109 ? -8.077 28.734 32.372 1.00 63.72 109 ARG A CA 1
ATOM 858 C C . ARG A 1 109 ? -9.454 28.080 32.463 1.00 63.72 109 ARG A C 1
ATOM 860 O O . ARG A 1 109 ? -10.338 28.665 33.072 1.00 63.72 109 ARG A O 1
ATOM 867 N N . SER A 1 110 ? -9.636 26.881 31.909 1.00 56.72 110 SER A N 1
ATOM 868 C CA . SER A 1 110 ? -10.907 26.149 31.966 1.00 56.72 110 SER A CA 1
ATOM 869 C C . SER A 1 110 ? -11.196 25.541 33.341 1.00 56.72 110 SER A C 1
ATOM 871 O O . SER A 1 110 ? -12.348 25.542 33.755 1.00 56.72 110 SER A O 1
ATOM 873 N N . GLU A 1 111 ? -10.172 25.131 34.102 1.00 57.44 111 GLU A N 1
ATOM 874 C CA . GLU A 1 111 ? -10.323 24.764 35.523 1.00 57.44 111 GLU A CA 1
ATOM 875 C C . GLU A 1 111 ? -10.803 25.964 36.360 1.00 57.44 111 GLU A C 1
ATOM 877 O O . GLU A 1 111 ? -11.533 25.796 37.333 1.00 57.44 111 GLU A O 1
ATOM 882 N N . PHE A 1 112 ? -10.458 27.194 35.957 1.00 48.31 112 PHE A N 1
ATOM 883 C CA . PHE A 1 112 ? -10.972 28.418 36.580 1.00 48.31 112 PHE A CA 1
ATOM 884 C C . PHE A 1 112 ? -12.427 28.746 36.161 1.00 48.31 112 PHE A C 1
ATOM 886 O O . PHE A 1 112 ? -13.126 29.450 36.886 1.00 48.31 112 PHE A O 1
ATOM 893 N N . GLU A 1 113 ? -12.911 28.192 35.042 1.00 49.09 113 GLU A N 1
ATOM 894 C CA . GLU A 1 113 ? -14.291 28.312 34.525 1.00 49.09 113 GLU A CA 1
ATOM 895 C C . GLU A 1 113 ? -15.206 27.135 34.936 1.00 49.09 113 GLU A C 1
ATOM 897 O O . GLU A 1 113 ? -16.426 27.222 34.806 1.00 49.09 113 GLU A O 1
ATOM 902 N N . GLU A 1 114 ? -14.676 26.050 35.519 1.00 47.56 114 GLU A N 1
ATOM 903 C CA . GLU A 1 114 ? -15.492 24.966 36.102 1.00 47.56 114 GLU A CA 1
ATOM 904 C C . GLU A 1 114 ? -16.313 25.454 37.319 1.00 47.56 114 GLU A C 1
ATOM 906 O O . GLU A 1 114 ? -17.340 24.874 37.670 1.00 47.56 114 GLU A O 1
ATOM 911 N N . ALA A 1 115 ? -15.949 26.607 37.895 1.00 48.44 115 ALA A N 1
ATOM 912 C CA . ALA A 1 115 ? -16.769 27.336 38.863 1.00 48.44 115 ALA A CA 1
ATOM 913 C C . ALA A 1 115 ? -17.998 28.049 38.242 1.00 48.44 115 ALA A C 1
ATOM 915 O O . ALA A 1 115 ? -18.852 28.530 38.990 1.00 48.44 115 ALA A O 1
ATOM 916 N N . LEU A 1 116 ? -18.122 28.110 36.906 1.00 50.66 116 LEU A N 1
ATOM 917 C CA . LEU A 1 116 ? -19.197 28.811 36.184 1.00 50.66 116 LEU A CA 1
ATOM 918 C C . LEU A 1 116 ? -20.119 27.889 35.353 1.00 50.66 116 LEU A C 1
ATOM 920 O O . LEU A 1 116 ? -21.154 28.336 34.854 1.00 50.66 116 LEU A O 1
ATOM 924 N N . LEU A 1 117 ? -19.818 26.589 35.245 1.00 43.78 117 LEU A N 1
ATOM 925 C CA . LEU A 1 117 ? -20.612 25.612 34.479 1.00 43.78 117 LEU A CA 1
ATOM 926 C C . LEU A 1 117 ? -21.693 24.887 35.303 1.00 43.78 117 LEU A C 1
ATOM 928 O O . LEU A 1 117 ? -21.981 23.711 35.092 1.00 43.78 117 LEU A O 1
ATOM 932 N N . LEU A 1 118 ? -22.371 25.612 36.198 1.00 47.09 118 LEU A N 1
ATOM 933 C CA . LEU A 1 118 ? -23.686 25.206 36.722 1.00 47.09 118 LEU A CA 1
ATOM 934 C C . LEU A 1 118 ? -24.862 25.835 35.949 1.00 47.09 118 LEU A C 1
ATOM 936 O O . LEU A 1 118 ? -26.018 25.605 36.302 1.00 47.09 118 LEU A O 1
ATOM 940 N N . THR A 1 119 ? -24.605 26.594 34.876 1.00 44.66 119 THR A N 1
ATOM 941 C CA . THR A 1 119 ? -25.635 27.435 34.233 1.00 44.66 119 THR A CA 1
ATOM 942 C C . THR A 1 119 ? -25.781 27.321 32.713 1.00 44.66 119 THR A C 1
ATOM 944 O O . THR A 1 119 ? -26.442 28.171 32.124 1.00 44.66 119 THR A O 1
ATOM 947 N N . GLU A 1 120 ? -25.281 26.270 32.052 1.00 44.88 120 GLU A N 1
ATOM 948 C CA . GLU A 1 120 ? -25.388 26.172 30.581 1.00 44.88 120 GLU A CA 1
ATOM 949 C C . GLU A 1 120 ? -25.876 24.810 30.064 1.00 44.88 120 GLU A C 1
ATOM 951 O O . GLU A 1 120 ? -25.289 24.173 2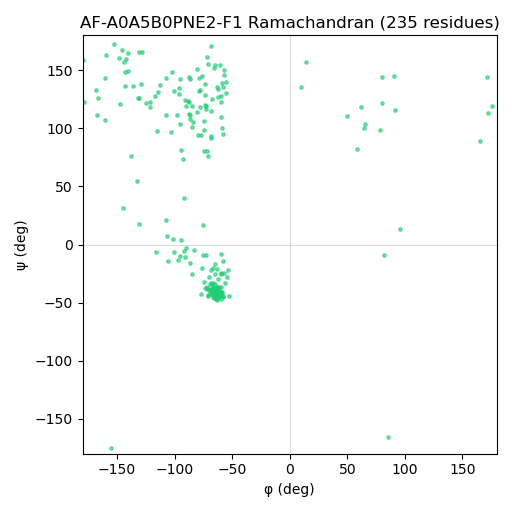9.199 1.00 44.88 120 GLU A O 1
ATOM 956 N N . ASN A 1 121 ? -27.030 24.368 30.566 1.00 49.00 121 ASN A N 1
ATOM 957 C CA . ASN A 1 121 ? -27.860 23.386 29.866 1.00 49.00 121 ASN A CA 1
ATOM 958 C C . ASN A 1 121 ? -28.931 24.119 29.038 1.00 49.00 121 ASN A C 1
ATOM 960 O O . ASN A 1 121 ? -30.076 24.234 29.484 1.00 49.00 121 ASN A O 1
ATOM 964 N N . ARG A 1 122 ? -28.587 24.617 27.835 1.00 42.44 122 ARG A N 1
ATOM 965 C CA . ARG A 1 122 ? -29.576 24.943 26.779 1.00 42.44 122 ARG A CA 1
ATOM 966 C C . ARG A 1 122 ? -28.965 25.202 25.385 1.00 42.44 122 ARG A C 1
ATOM 968 O O . ARG A 1 122 ? -28.433 26.271 25.135 1.00 42.44 122 ARG A O 1
ATOM 975 N N . GLY A 1 123 ? -29.232 24.273 24.453 1.00 33.78 123 GLY A N 1
ATOM 976 C CA . GLY A 1 123 ? -29.194 24.456 22.984 1.00 33.78 123 GLY A CA 1
ATOM 977 C C . GLY A 1 123 ? -27.792 24.401 22.358 1.00 33.78 123 GLY A C 1
ATOM 978 O O . GLY A 1 123 ? -26.834 24.842 22.953 1.00 33.78 123 GLY A O 1
ATOM 979 N N . GLY A 1 124 ? -27.542 23.875 21.163 1.00 34.84 124 GLY A N 1
ATOM 980 C CA . GLY A 1 124 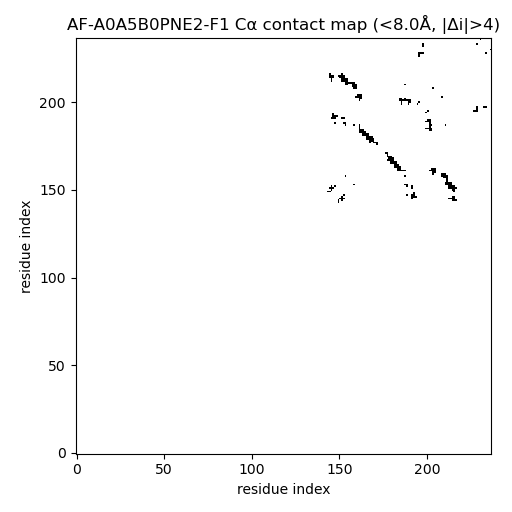? -28.368 23.332 20.095 1.00 34.84 124 GLY A CA 1
ATOM 981 C C . GLY A 1 124 ? -27.464 23.092 18.869 1.00 34.84 124 GLY A C 1
ATOM 982 O O . GLY A 1 124 ? -26.525 23.840 18.643 1.00 34.84 124 GLY A O 1
ATOM 983 N N . ARG A 1 125 ? -27.752 22.006 18.136 1.00 43.28 125 ARG A N 1
ATOM 984 C CA . ARG A 1 125 ? -27.438 21.648 16.727 1.00 43.28 125 ARG A CA 1
ATOM 985 C C . ARG A 1 125 ? -26.446 22.529 15.939 1.00 43.28 125 ARG A C 1
ATOM 987 O O . ARG A 1 125 ? -26.698 23.714 15.795 1.00 43.28 125 ARG A O 1
ATOM 994 N N . MET A 1 126 ? -25.522 21.881 15.208 1.00 36.72 126 MET A N 1
ATOM 995 C CA . MET A 1 126 ? -25.337 22.011 13.741 1.00 36.72 126 MET A CA 1
ATOM 996 C C . MET A 1 126 ? -24.197 21.107 13.217 1.00 36.72 126 MET A C 1
ATOM 998 O O . MET A 1 126 ? -23.052 21.259 13.619 1.00 36.72 126 MET A O 1
ATOM 1002 N N . SER A 1 127 ? -24.495 20.214 12.266 1.00 40.69 127 SER A N 1
ATOM 1003 C CA . SER A 1 127 ? -23.624 19.927 11.111 1.00 40.69 127 SER A CA 1
ATOM 1004 C C . SER A 1 127 ? -24.450 19.253 10.010 1.00 40.69 127 SER A C 1
ATOM 1006 O O . SER A 1 127 ? -25.421 18.553 10.293 1.00 40.69 127 SER A O 1
ATOM 1008 N N . GLY A 1 128 ? -24.126 19.595 8.766 1.00 38.50 128 GLY A N 1
ATOM 1009 C CA . GLY A 1 128 ? -25.015 19.594 7.608 1.00 38.50 128 GLY A CA 1
ATOM 1010 C C . GLY A 1 128 ? -25.253 18.240 6.941 1.00 38.50 128 GLY A C 1
ATOM 1011 O O . GLY A 1 128 ? -24.401 17.358 6.920 1.00 38.50 128 GLY A O 1
ATOM 1012 N N . GLN A 1 129 ? -26.441 18.131 6.346 1.00 35.19 129 GLN A N 1
ATOM 1013 C CA . GLN A 1 129 ? -26.863 17.073 5.431 1.00 35.19 129 GLN A CA 1
ATOM 1014 C C . GLN A 1 129 ? -26.195 17.214 4.055 1.00 35.19 129 GLN A C 1
ATOM 1016 O O . GLN A 1 129 ? -26.217 18.292 3.464 1.00 35.19 129 GLN A O 1
ATOM 1021 N N . ALA A 1 130 ? -25.763 16.087 3.489 1.00 38.19 130 ALA A N 1
ATOM 1022 C CA . ALA A 1 130 ? -25.782 15.847 2.049 1.00 38.19 130 ALA A CA 1
ATOM 1023 C C . ALA A 1 130 ? -26.565 14.547 1.802 1.00 38.19 130 ALA A C 1
ATOM 1025 O O . ALA A 1 130 ? -26.283 13.504 2.385 1.00 38.19 130 ALA A O 1
ATOM 1026 N N . LYS A 1 131 ? -27.625 14.673 1.007 1.00 41.19 131 LYS A N 1
ATOM 1027 C CA . LYS A 1 131 ? -28.746 13.748 0.826 1.00 41.19 131 LYS A CA 1
ATOM 1028 C C . LYS A 1 131 ? -28.563 12.935 -0.456 1.00 41.19 131 LYS A C 1
ATOM 1030 O O . LYS A 1 131 ? -28.405 13.555 -1.502 1.00 41.19 131 LYS A O 1
ATOM 1035 N N . GLN A 1 132 ? -28.726 11.611 -0.398 1.00 40.75 132 GLN A N 1
ATOM 1036 C CA . GLN A 1 132 ? -29.385 10.831 -1.457 1.00 40.75 132 GLN A CA 1
ATOM 1037 C C . GLN A 1 132 ? -30.211 9.691 -0.842 1.00 40.75 132 GLN A C 1
ATOM 1039 O O . GLN A 1 132 ? -29.807 9.062 0.131 1.00 40.75 132 GLN A O 1
ATOM 1044 N N . GLU A 1 133 ? -31.418 9.529 -1.379 1.00 44.66 133 GLU A N 1
ATOM 1045 C CA . GLU A 1 133 ? -32.540 8.752 -0.850 1.00 44.66 133 GLU A CA 1
ATOM 1046 C C . GLU A 1 133 ? -32.476 7.275 -1.269 1.00 44.66 133 GLU A C 1
ATOM 1048 O O . GLU A 1 133 ? -32.148 6.959 -2.411 1.00 44.66 133 GLU A O 1
ATOM 1053 N N . GLY A 1 134 ? -32.869 6.379 -0.357 1.00 37.44 134 GLY A N 1
ATOM 1054 C CA . GLY A 1 134 ? -33.093 4.961 -0.641 1.00 37.44 134 GLY A CA 1
ATOM 1055 C C . GLY A 1 134 ? -33.183 4.119 0.633 1.00 37.44 134 GLY A C 1
ATOM 1056 O O . GLY A 1 134 ? -32.174 3.604 1.091 1.00 37.44 134 GLY A O 1
ATOM 1057 N N . HIS A 1 135 ? -34.398 3.981 1.181 1.00 40.38 135 HIS A N 1
ATOM 1058 C CA . HIS A 1 135 ? -34.766 3.139 2.334 1.00 40.38 135 HIS A CA 1
ATOM 1059 C C . HIS A 1 135 ? -34.008 3.442 3.645 1.00 40.38 135 HIS A C 1
ATOM 1061 O O . HIS A 1 135 ? -33.058 2.762 4.029 1.00 40.38 135 HIS A O 1
ATOM 1067 N N . GLU A 1 136 ? -34.480 4.460 4.369 1.00 46.78 136 GLU A N 1
ATOM 1068 C CA . GLU A 1 136 ? -33.973 4.846 5.689 1.00 46.78 136 GLU A CA 1
ATOM 1069 C C . GLU A 1 136 ? -34.398 3.816 6.752 1.00 46.78 136 GLU A C 1
ATOM 1071 O O . GLU A 1 136 ? -35.355 3.995 7.502 1.00 46.78 136 GLU A O 1
ATOM 1076 N N . SER A 1 137 ? -33.675 2.695 6.830 1.00 48.41 137 SER A N 1
ATOM 1077 C CA . SER A 1 137 ? -33.548 2.001 8.109 1.00 48.41 137 SER A CA 1
ATOM 1078 C C . SER A 1 137 ? -32.840 2.965 9.053 1.00 48.41 137 SER A C 1
ATOM 1080 O O . SER A 1 137 ? -31.778 3.468 8.694 1.00 48.41 137 SER A O 1
ATOM 1082 N N . ILE A 1 138 ? -33.402 3.237 10.229 1.00 49.59 138 ILE A N 1
ATOM 1083 C CA . ILE A 1 138 ? -32.745 4.037 11.270 1.00 49.59 138 ILE A CA 1
ATOM 1084 C C . ILE A 1 138 ? -31.419 3.340 11.620 1.00 49.59 138 ILE A C 1
ATOM 1086 O O . ILE A 1 138 ? -31.388 2.376 12.385 1.00 49.59 138 ILE A O 1
ATOM 1090 N N . VAL A 1 139 ? -30.321 3.775 10.997 1.00 61.25 139 VAL A N 1
ATOM 1091 C CA . VAL A 1 139 ? -28.982 3.247 11.256 1.00 61.25 139 VAL A CA 1
ATOM 1092 C C . VAL A 1 139 ? -28.446 4.008 12.453 1.00 61.25 139 VAL A C 1
ATOM 1094 O O . VAL A 1 139 ? -27.990 5.144 12.338 1.00 61.25 139 VAL A O 1
ATOM 1097 N N . TYR A 1 140 ? -28.493 3.381 13.624 1.00 57.25 140 TYR A N 1
ATOM 1098 C CA . TYR A 1 140 ? -27.654 3.832 14.726 1.00 57.25 140 TYR A CA 1
ATOM 1099 C C . TYR A 1 140 ? -26.194 3.732 14.268 1.00 57.25 140 TYR A C 1
ATOM 1101 O O . TYR A 1 140 ? -25.797 2.664 13.787 1.00 57.25 140 TYR A O 1
ATOM 1109 N N . PRO A 1 141 ? -25.392 4.805 14.381 1.00 74.38 141 PRO A N 1
ATOM 1110 C CA . PRO A 1 141 ? -23.997 4.764 13.974 1.00 74.38 141 PRO A CA 1
ATOM 1111 C C . PRO A 1 141 ? -23.277 3.692 14.796 1.00 74.38 141 PRO A C 1
ATOM 1113 O O . PRO A 1 141 ? -23.099 3.822 16.008 1.00 74.38 141 PRO A O 1
ATOM 1116 N N . ARG A 1 142 ? -22.901 2.594 14.136 1.00 85.62 142 ARG A N 1
ATOM 1117 C CA . ARG A 1 142 ? -22.085 1.541 14.741 1.00 85.62 142 ARG A CA 1
ATOM 1118 C C . ARG A 1 142 ? -20.631 1.995 14.755 1.00 85.62 142 ARG A C 1
ATOM 1120 O O . ARG A 1 142 ? -20.164 2.647 13.824 1.00 85.62 142 ARG A O 1
ATOM 1127 N N . LYS A 1 143 ? -19.911 1.649 15.820 1.00 91.44 143 LYS A N 1
ATOM 1128 C CA . LYS A 1 143 ? -18.489 1.971 15.937 1.00 91.44 143 LYS A CA 1
ATOM 1129 C C . LYS A 1 143 ? -17.674 1.076 15.005 1.00 91.44 143 LYS A C 1
ATOM 1131 O O . LYS A 1 143 ? -17.795 -0.144 15.069 1.00 91.44 143 LYS A O 1
ATOM 1136 N N . ASP A 1 144 ? -16.824 1.689 14.192 1.00 93.81 144 ASP A N 1
ATOM 1137 C CA . ASP A 1 144 ? -15.892 0.973 13.328 1.00 93.81 144 ASP A CA 1
ATOM 1138 C C . ASP A 1 144 ? -14.596 0.650 14.088 1.00 93.81 144 ASP A C 1
ATOM 1140 O O . ASP A 1 144 ? -13.821 1.537 14.450 1.00 93.81 144 ASP A O 1
ATOM 1144 N N . PHE A 1 145 ? -14.376 -0.637 14.356 1.00 96.62 145 PHE A N 1
ATOM 1145 C CA . PHE A 1 145 ? -13.164 -1.141 15.008 1.00 96.62 145 PHE A CA 1
ATOM 1146 C C . PHE A 1 145 ? -12.054 -1.525 14.032 1.00 96.62 145 PHE A C 1
ATOM 1148 O O . PHE A 1 145 ? -10.937 -1.782 14.491 1.00 96.62 145 PHE A O 1
ATOM 1155 N N . ALA A 1 146 ? -12.362 -1.574 12.736 1.00 97.06 146 ALA A N 1
ATOM 1156 C CA . ALA A 1 146 ? -11.429 -1.815 11.645 1.00 97.06 146 ALA A CA 1
ATOM 1157 C C . ALA A 1 146 ? -10.860 -0.506 11.064 1.00 97.06 146 ALA A C 1
ATOM 1159 O O . ALA A 1 146 ? -9.949 -0.560 10.247 1.00 97.06 146 ALA A O 1
ATOM 1160 N N . SER A 1 147 ? -11.334 0.660 11.513 1.00 96.00 147 SER A N 1
ATOM 1161 C CA . SER A 1 147 ? -10.810 1.956 11.077 1.00 96.00 147 SER A CA 1
ATOM 1162 C C . SER A 1 147 ? -9.337 2.161 11.449 1.00 96.00 147 SER A C 1
ATOM 1164 O O . SER A 1 147 ? -8.928 1.966 12.602 1.00 96.00 147 SER A O 1
ATOM 1166 N N . PHE A 1 148 ? -8.548 2.646 10.486 1.00 96.38 148 PHE A N 1
ATOM 1167 C CA . PHE A 1 148 ? -7.151 3.027 10.700 1.00 96.38 148 PHE A CA 1
ATOM 1168 C C . PHE A 1 148 ? -7.011 4.109 11.779 1.00 96.38 148 PHE A C 1
ATOM 1170 O O . PHE A 1 148 ? -6.143 4.007 12.643 1.00 96.38 148 PHE A O 1
ATOM 1177 N N . SER A 1 149 ? -7.904 5.107 11.795 1.00 95.12 149 SER A N 1
ATOM 1178 C CA . SER A 1 149 ? -7.869 6.183 12.798 1.00 95.12 149 SER A CA 1
ATOM 1179 C C . SER A 1 149 ? -8.215 5.697 14.207 1.00 95.12 149 SER A C 1
ATOM 1181 O O . SER A 1 149 ? -7.815 6.319 15.188 1.00 95.12 149 SER A O 1
ATOM 1183 N N . ALA A 1 150 ? -8.908 4.561 14.322 1.00 94.00 150 ALA A N 1
ATOM 1184 C CA . ALA A 1 150 ? -9.161 3.892 15.593 1.00 94.00 150 ALA A CA 1
ATOM 1185 C C . ALA A 1 150 ? -7.988 3.001 16.055 1.00 94.00 150 ALA A C 1
ATOM 1187 O O . ALA A 1 150 ? -8.055 2.446 17.152 1.00 94.00 150 ALA A O 1
ATOM 1188 N N . GLY A 1 151 ? -6.929 2.851 15.249 1.00 96.69 151 GLY A N 1
ATOM 1189 C CA . GLY A 1 151 ? -5.750 2.036 15.559 1.00 96.69 151 GLY A CA 1
ATOM 1190 C C . GLY A 1 151 ? -5.780 0.613 14.993 1.00 96.69 151 GLY A C 1
ATOM 1191 O O . GLY A 1 151 ? -4.980 -0.223 15.413 1.00 96.69 151 GLY A O 1
ATOM 1192 N N . ALA A 1 152 ? -6.689 0.307 14.062 1.00 97.88 152 ALA A N 1
ATOM 1193 C CA . ALA A 1 152 ? -6.647 -0.958 13.334 1.00 97.88 152 ALA A CA 1
ATOM 1194 C C . ALA A 1 152 ? -5.471 -0.999 12.343 1.00 97.88 152 ALA A C 1
ATOM 1196 O O . ALA A 1 152 ? -4.990 0.033 11.872 1.00 97.88 152 ALA A O 1
ATOM 1197 N N . SER A 1 153 ? -5.008 -2.202 12.001 1.00 97.88 153 SER A N 1
ATOM 1198 C CA . SER A 1 153 ? -3.875 -2.387 11.089 1.00 97.88 153 SER A CA 1
ATOM 1199 C C . SER A 1 153 ? -4.038 -3.609 10.192 1.00 97.88 153 SER A C 1
ATOM 1201 O O . SER A 1 153 ? -4.719 -4.569 10.548 1.00 97.88 153 SER A O 1
ATOM 1203 N N . ILE A 1 154 ? -3.352 -3.609 9.052 1.00 98.25 154 ILE A N 1
ATOM 1204 C CA . ILE A 1 154 ? -3.286 -4.765 8.152 1.00 98.25 154 ILE A CA 1
ATOM 1205 C C . ILE A 1 154 ? -2.339 -5.831 8.719 1.00 98.25 154 ILE A C 1
ATOM 1207 O O . ILE A 1 154 ? -1.338 -5.516 9.364 1.00 98.25 154 ILE A O 1
ATOM 1211 N N . ILE A 1 155 ? -2.676 -7.100 8.498 1.00 98.06 155 ILE A N 1
ATOM 1212 C CA . ILE A 1 155 ? -1.811 -8.256 8.738 1.00 98.06 155 ILE A CA 1
ATOM 1213 C C . ILE A 1 155 ? -1.293 -8.717 7.375 1.00 98.06 155 ILE A C 1
ATOM 1215 O O . ILE A 1 155 ? -1.983 -9.442 6.654 1.00 98.06 155 ILE A O 1
ATOM 1219 N N . ASP A 1 156 ? -0.085 -8.290 7.012 1.00 96.31 156 ASP A N 1
ATOM 1220 C CA . ASP A 1 156 ? 0.461 -8.497 5.663 1.00 96.31 156 ASP A CA 1
ATOM 1221 C C . ASP A 1 156 ? 0.571 -9.979 5.280 1.00 96.31 156 ASP A C 1
ATOM 1223 O O . ASP A 1 156 ? 0.279 -10.352 4.150 1.00 96.31 156 ASP A O 1
ATOM 1227 N N . THR A 1 157 ? 0.906 -10.857 6.231 1.00 97.75 157 THR A N 1
ATOM 1228 C CA . THR A 1 157 ? 1.031 -12.308 5.994 1.00 97.75 157 THR A CA 1
ATOM 1229 C C . THR A 1 157 ? -0.294 -12.998 5.667 1.00 97.75 157 THR A C 1
ATOM 1231 O O . THR A 1 157 ? -0.290 -14.090 5.102 1.00 97.75 157 THR A O 1
ATOM 1234 N N . LEU A 1 158 ? -1.421 -12.378 6.021 1.00 97.75 158 LEU A N 1
ATOM 1235 C CA . LEU A 1 158 ? -2.772 -12.866 5.740 1.00 97.75 158 LEU A CA 1
ATOM 1236 C C . LEU A 1 158 ? -3.455 -12.059 4.630 1.00 97.75 158 LEU A C 1
ATOM 1238 O O . LEU A 1 158 ? -4.641 -12.263 4.376 1.00 97.75 158 LEU A O 1
ATOM 1242 N N . THR A 1 159 ? -2.730 -11.156 3.971 1.00 98.00 159 THR A N 1
ATOM 1243 C CA . THR A 1 159 ? -3.270 -10.253 2.955 1.00 98.00 159 THR A CA 1
ATOM 1244 C C . THR A 1 159 ? -2.691 -10.595 1.590 1.00 98.00 159 THR A C 1
ATOM 1246 O O . THR A 1 159 ? -1.505 -10.890 1.451 1.00 98.00 159 THR A O 1
ATOM 1249 N N . SER A 1 160 ? -3.537 -10.587 0.562 1.00 97.81 160 SER A N 1
ATOM 1250 C CA . SER A 1 160 ? -3.097 -10.826 -0.809 1.00 97.81 160 SER A CA 1
ATOM 1251 C C . SER A 1 160 ? -2.077 -9.769 -1.260 1.00 97.81 160 SER A C 1
ATOM 1253 O O . SER A 1 160 ? -2.086 -8.640 -0.770 1.00 97.81 160 SER A O 1
ATOM 1255 N N . PRO A 1 161 ? -1.200 -10.084 -2.225 1.00 96.06 161 PRO A N 1
ATOM 1256 C CA . PRO A 1 161 ? -0.313 -9.080 -2.794 1.00 96.06 161 PRO A CA 1
ATOM 1257 C C . PRO A 1 161 ? -1.103 -7.972 -3.500 1.00 96.06 161 PRO A C 1
ATOM 1259 O O . PRO A 1 161 ? -2.014 -8.253 -4.284 1.00 96.06 161 PRO A O 1
ATOM 1262 N N . THR A 1 162 ? -0.717 -6.715 -3.268 1.00 96.69 162 THR A N 1
ATOM 1263 C CA . THR A 1 162 ? -1.247 -5.571 -4.020 1.00 96.69 162 THR A CA 1
ATOM 1264 C C . THR A 1 162 ? -0.973 -5.735 -5.507 1.00 96.69 162 THR A C 1
ATOM 1266 O O . THR A 1 162 ? 0.121 -6.136 -5.915 1.00 96.69 162 THR A O 1
ATOM 1269 N N . TRP A 1 163 ? -1.967 -5.386 -6.320 1.00 95.56 163 TRP A N 1
ATOM 1270 C CA . TRP A 1 163 ? -1.851 -5.422 -7.766 1.00 95.56 163 TRP A CA 1
ATOM 1271 C C . TRP A 1 163 ? -0.697 -4.542 -8.249 1.00 95.56 163 TRP A C 1
ATOM 1273 O O . TRP A 1 163 ? -0.518 -3.400 -7.812 1.00 95.56 163 TRP A O 1
ATOM 1283 N N . SER A 1 164 ? 0.085 -5.080 -9.176 1.00 93.56 164 SER A N 1
ATOM 1284 C CA . SER A 1 164 ? 1.158 -4.341 -9.827 1.00 93.56 164 SER A CA 1
ATOM 1285 C C . SER A 1 164 ? 1.261 -4.726 -11.295 1.00 93.56 164 SER A C 1
ATOM 1287 O O . SER A 1 164 ? 0.975 -5.863 -11.669 1.00 93.56 164 SER A O 1
ATOM 1289 N N . ASN A 1 165 ? 1.667 -3.776 -12.131 1.00 90.00 165 ASN A N 1
ATOM 1290 C CA . ASN A 1 165 ? 1.848 -3.990 -13.560 1.00 90.00 165 ASN A CA 1
ATOM 1291 C C . ASN A 1 165 ? 3.151 -3.349 -14.039 1.00 90.00 165 ASN A C 1
ATOM 1293 O O . ASN A 1 165 ? 3.467 -2.213 -13.682 1.00 90.00 165 ASN A O 1
ATOM 1297 N N . ASP A 1 166 ? 3.895 -4.073 -14.866 1.00 85.69 166 ASP A N 1
ATOM 1298 C CA . ASP A 1 166 ? 5.117 -3.576 -15.478 1.00 85.69 166 ASP A CA 1
ATOM 1299 C C . ASP A 1 166 ? 4.759 -2.779 -16.733 1.00 85.69 166 ASP A C 1
ATOM 1301 O O . ASP A 1 166 ? 4.396 -3.318 -17.778 1.00 85.69 166 ASP A O 1
ATOM 1305 N N . ARG A 1 167 ? 4.861 -1.456 -16.631 1.00 81.31 167 ARG A N 1
ATOM 1306 C CA . ARG A 1 167 ? 4.639 -0.544 -17.747 1.00 81.31 167 ARG A CA 1
ATOM 1307 C C . ARG A 1 167 ? 5.940 -0.337 -18.511 1.00 81.31 167 ARG A C 1
ATOM 1309 O O . ARG A 1 167 ? 6.933 0.124 -17.951 1.00 81.31 167 ARG A O 1
ATOM 1316 N N . GLU A 1 168 ? 5.934 -0.610 -19.811 1.00 76.69 168 GLU A N 1
ATOM 1317 C CA . GLU A 1 168 ? 7.034 -0.217 -20.694 1.00 76.69 168 GLU A CA 1
ATOM 1318 C C . GLU A 1 168 ? 6.993 1.304 -20.910 1.00 76.69 168 GLU A C 1
ATOM 1320 O O . GLU A 1 168 ? 5.997 1.855 -21.378 1.00 76.69 168 GLU A O 1
ATOM 1325 N N . ILE A 1 169 ? 8.061 2.004 -20.515 1.00 71.25 169 ILE A N 1
ATOM 1326 C CA . ILE A 1 169 ? 8.107 3.478 -20.538 1.00 71.25 169 ILE A CA 1
ATOM 1327 C C . ILE A 1 169 ? 8.512 3.989 -21.924 1.00 71.25 169 ILE A C 1
ATOM 1329 O O . ILE A 1 169 ? 8.194 5.117 -22.300 1.00 71.25 169 ILE A O 1
ATOM 1333 N N . GLN A 1 170 ? 9.239 3.178 -22.693 1.00 67.75 170 GLN A N 1
ATOM 1334 C CA . GLN A 1 170 ? 9.765 3.587 -23.986 1.00 67.75 170 GLN A CA 1
ATOM 1335 C C . GLN A 1 170 ? 9.809 2.389 -24.939 1.00 67.75 170 GLN A C 1
ATOM 1337 O O . GLN A 1 170 ? 10.524 1.435 -24.634 1.00 67.75 170 GLN A O 1
ATOM 1342 N N . PRO A 1 171 ? 9.125 2.434 -26.099 1.00 59.25 171 PRO A N 1
ATOM 1343 C CA . PRO A 1 171 ? 9.345 1.454 -27.152 1.00 59.25 171 PRO A CA 1
ATOM 1344 C C . PRO A 1 171 ? 10.746 1.704 -27.716 1.00 59.25 171 PRO A C 1
ATOM 1346 O O . PRO A 1 171 ? 10.960 2.568 -28.572 1.00 59.25 171 PRO A O 1
ATOM 1349 N N . SER A 1 172 ? 11.751 1.028 -27.164 1.00 55.75 172 SER A N 1
ATOM 1350 C CA . SER A 1 172 ? 13.128 1.232 -27.589 1.00 55.75 172 SER A CA 1
ATOM 1351 C C . SER A 1 172 ? 13.283 0.697 -29.014 1.00 55.75 172 SER A C 1
ATOM 1353 O O . SER A 1 172 ? 13.220 -0.511 -29.238 1.00 55.75 172 SER A O 1
ATOM 1355 N N . LYS A 1 173 ? 13.567 1.579 -29.983 1.00 63.41 173 LYS A N 1
ATOM 1356 C CA . LYS A 1 173 ? 13.996 1.181 -31.342 1.00 63.41 173 LYS A CA 1
ATOM 1357 C C . LYS A 1 173 ? 15.276 0.323 -31.330 1.00 63.41 173 LYS A C 1
ATOM 1359 O O . LYS A 1 173 ? 15.604 -0.304 -32.327 1.00 63.41 173 LYS A O 1
ATOM 1364 N N . PHE A 1 174 ? 15.986 0.297 -30.201 1.00 60.00 174 PHE A N 1
ATOM 1365 C CA . PHE A 1 174 ? 17.128 -0.565 -29.923 1.00 60.00 174 PHE A CA 1
ATOM 1366 C C . PHE A 1 174 ? 16.730 -1.647 -28.915 1.00 60.00 174 PHE A C 1
ATOM 1368 O O . PHE A 1 174 ? 16.524 -1.354 -27.744 1.00 60.00 174 PHE A O 1
ATOM 1375 N N . THR A 1 175 ? 16.673 -2.901 -29.355 1.00 61.47 175 THR A N 1
ATOM 1376 C CA . THR A 1 175 ? 16.248 -4.085 -28.580 1.00 61.47 175 THR A CA 1
ATOM 1377 C C . THR A 1 175 ? 17.066 -4.388 -27.317 1.00 61.47 175 THR A C 1
ATOM 1379 O O . THR A 1 175 ? 16.670 -5.258 -26.547 1.00 61.47 175 THR A O 1
ATOM 1382 N N . LEU A 1 176 ? 18.181 -3.690 -27.074 1.00 64.31 176 LEU A N 1
ATOM 1383 C CA . LEU A 1 176 ? 19.092 -3.973 -25.960 1.00 64.31 176 LEU A CA 1
ATOM 1384 C C . LEU A 1 176 ? 18.734 -3.302 -24.623 1.00 64.31 176 LEU A C 1
ATOM 1386 O O . LEU A 1 176 ? 19.251 -3.734 -23.598 1.00 64.31 176 LEU A O 1
ATOM 1390 N N . PHE A 1 177 ? 17.869 -2.281 -24.593 1.00 59.44 177 PHE A N 1
ATOM 1391 C CA . PHE A 1 177 ? 17.552 -1.563 -23.349 1.00 59.44 177 PHE A CA 1
ATOM 1392 C C . PHE A 1 177 ? 16.056 -1.268 -23.228 1.00 59.44 177 PHE A C 1
ATOM 1394 O O . PHE A 1 177 ? 15.614 -0.131 -23.396 1.00 59.44 177 PHE A O 1
ATOM 1401 N N . LYS A 1 178 ? 15.274 -2.301 -22.895 1.00 66.19 178 LYS A N 1
ATOM 1402 C CA . LYS A 1 178 ? 13.882 -2.122 -22.470 1.00 66.19 178 LYS A CA 1
ATOM 1403 C C . LYS A 1 178 ? 13.859 -1.533 -21.061 1.00 66.19 178 LYS A C 1
ATOM 1405 O O . LYS A 1 178 ? 14.340 -2.158 -20.119 1.00 66.19 178 LYS A O 1
ATOM 1410 N N . LYS A 1 179 ? 13.315 -0.325 -20.919 1.00 74.12 179 LYS A N 1
ATOM 1411 C CA . LYS A 1 179 ? 13.045 0.292 -19.614 1.00 74.12 179 LYS A CA 1
ATOM 1412 C C . LYS A 1 179 ? 11.592 0.017 -19.236 1.00 74.12 179 LYS A C 1
ATOM 1414 O O . LYS A 1 179 ? 10.685 0.652 -19.777 1.00 74.12 179 LYS A O 1
ATOM 1419 N N . SER A 1 180 ? 11.381 -0.922 -18.320 1.00 79.12 180 SER A N 1
ATOM 1420 C CA . SER A 1 180 ? 10.098 -1.122 -17.649 1.00 79.12 180 SER A CA 1
ATOM 1421 C C . SER A 1 180 ? 10.079 -0.376 -16.313 1.00 79.12 180 SER A C 1
ATOM 1423 O O . SER A 1 180 ? 11.085 -0.302 -15.607 1.00 79.12 180 SER A O 1
ATOM 1425 N N . GLN A 1 181 ? 8.931 0.199 -15.976 1.00 83.50 181 GLN A N 1
ATOM 1426 C CA . GLN A 1 181 ? 8.628 0.725 -14.652 1.00 83.50 181 GLN A CA 1
ATOM 1427 C C . GLN A 1 181 ? 7.460 -0.058 -14.086 1.00 83.50 181 GLN A C 1
ATOM 1429 O O . GLN A 1 181 ? 6.400 -0.148 -14.701 1.00 83.50 181 GLN A O 1
ATOM 1434 N N . LYS A 1 182 ? 7.651 -0.576 -12.878 1.00 87.06 182 LYS A N 1
ATOM 1435 C CA . LYS A 1 182 ? 6.592 -1.241 -12.140 1.00 87.06 182 LYS A CA 1
ATOM 1436 C C . LYS A 1 182 ? 5.665 -0.196 -11.527 1.00 87.06 182 LYS A C 1
ATOM 1438 O O . LYS A 1 182 ? 6.101 0.647 -10.744 1.00 87.06 182 LYS A O 1
ATOM 14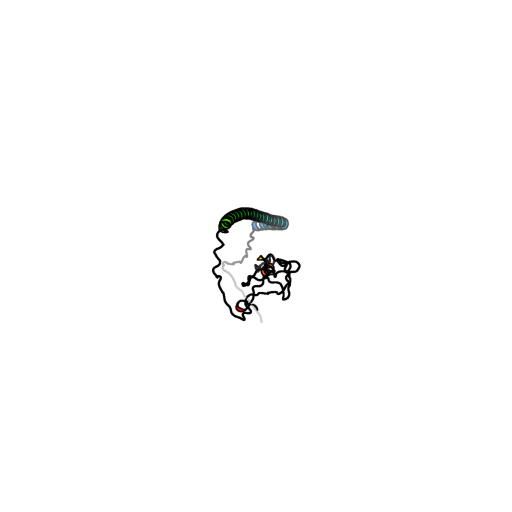43 N N . VAL A 1 183 ? 4.401 -0.228 -11.925 1.00 88.38 183 VAL A N 1
ATOM 1444 C CA . VAL A 1 183 ? 3.324 0.581 -11.357 1.00 88.38 183 VAL A CA 1
ATOM 1445 C C . VAL A 1 183 ? 2.615 -0.273 -10.319 1.00 88.38 183 VAL A C 1
ATOM 1447 O O . VAL A 1 183 ? 2.244 -1.411 -10.599 1.00 88.38 183 VAL A O 1
ATOM 1450 N N . PHE A 1 184 ? 2.441 0.270 -9.121 1.00 91.94 184 PHE A N 1
ATOM 1451 C CA . PHE A 1 184 ? 1.732 -0.389 -8.032 1.00 91.94 184 PHE A CA 1
ATOM 1452 C C . PHE A 1 184 ? 0.384 0.288 -7.820 1.00 91.94 184 PHE A C 1
ATOM 1454 O O . PHE A 1 184 ? 0.277 1.509 -7.944 1.00 91.94 184 PHE A O 1
ATOM 1461 N N . GLY A 1 185 ? -0.633 -0.509 -7.500 1.00 92.38 185 GLY A N 1
ATOM 1462 C CA . GLY A 1 185 ? -1.873 0.013 -6.945 1.00 92.38 185 GLY A CA 1
ATOM 1463 C C . GLY A 1 185 ? -1.673 0.568 -5.535 1.00 92.38 185 GLY A C 1
ATOM 1464 O O . GLY A 1 185 ? -0.621 0.386 -4.914 1.00 92.38 185 GLY A O 1
ATOM 1465 N N . SER A 1 186 ? -2.703 1.234 -5.019 1.00 95.00 186 SER A N 1
ATOM 1466 C CA . SER A 1 186 ? -2.724 1.722 -3.640 1.00 95.00 186 SER A CA 1
ATOM 1467 C C . SER A 1 186 ? -2.520 0.569 -2.643 1.00 95.00 186 SER A C 1
ATOM 1469 O O . SER A 1 186 ? -2.889 -0.565 -2.944 1.00 95.00 186 SER A O 1
ATOM 1471 N N . PRO A 1 187 ? -1.932 0.809 -1.460 1.00 95.69 187 PRO A N 1
ATOM 1472 C CA . PRO A 1 187 ? -1.638 -0.249 -0.492 1.00 95.69 187 PRO A CA 1
ATOM 1473 C C . PRO A 1 187 ? -2.905 -0.800 0.196 1.00 95.69 187 PRO A C 1
ATOM 1475 O O . PRO A 1 187 ? -3.913 -0.089 0.264 1.00 95.69 187 PRO A O 1
ATOM 1478 N N . PRO A 1 188 ? -2.851 -2.005 0.805 1.00 96.81 188 PRO A N 1
ATOM 1479 C CA . PRO A 1 188 ? -4.002 -2.622 1.479 1.00 96.81 188 PRO A CA 1
ATOM 1480 C C . PRO A 1 188 ? -4.561 -1.791 2.636 1.00 96.81 188 PRO A C 1
ATOM 1482 O O . PRO A 1 188 ? -5.744 -1.877 2.952 1.00 96.81 188 PRO A O 1
ATOM 1485 N N . LEU A 1 189 ? -3.728 -0.930 3.231 1.00 96.25 189 LEU A N 1
ATOM 1486 C CA . LEU A 1 189 ? -4.125 0.001 4.287 1.00 96.25 189 LEU A CA 1
ATOM 1487 C C . LEU A 1 189 ? -5.306 0.896 3.885 1.00 96.25 189 LEU A C 1
ATOM 1489 O O . LEU A 1 189 ? -6.082 1.297 4.747 1.00 96.25 189 LEU A O 1
ATOM 1493 N N . THR A 1 190 ? -5.465 1.182 2.588 1.00 96.12 190 THR A N 1
ATOM 1494 C CA . THR A 1 190 ? -6.570 2.008 2.079 1.00 96.12 190 THR A CA 1
ATOM 1495 C C . THR A 1 190 ? -7.952 1.434 2.392 1.00 96.12 190 THR A C 1
ATOM 1497 O O . THR A 1 190 ? -8.884 2.209 2.549 1.00 96.12 190 THR A O 1
ATOM 1500 N N . VAL A 1 191 ? -8.083 0.115 2.588 1.00 95.69 191 VAL A N 1
ATOM 1501 C CA . VAL A 1 191 ? -9.349 -0.530 2.992 1.00 95.69 191 VAL A CA 1
ATOM 1502 C C . VAL A 1 191 ? -9.805 -0.100 4.392 1.00 95.69 191 VAL A C 1
ATOM 1504 O O . VAL A 1 191 ? -10.992 -0.154 4.696 1.00 95.69 191 VAL A O 1
ATOM 1507 N N . LEU A 1 192 ? -8.878 0.328 5.254 1.00 96.12 192 LEU A N 1
ATOM 1508 C CA . LEU A 1 192 ? -9.176 0.756 6.627 1.00 96.12 192 LEU A CA 1
ATOM 1509 C C . LEU A 1 192 ? -9.492 2.257 6.725 1.00 96.12 192 LEU A C 1
ATOM 1511 O O . LEU A 1 192 ? -9.767 2.765 7.814 1.00 96.12 192 LEU A O 1
ATOM 1515 N N . VAL A 1 193 ? -9.396 2.983 5.610 1.00 94.00 193 VAL A N 1
ATOM 1516 C CA . VAL A 1 193 ? -9.709 4.410 5.520 1.00 94.00 193 VAL A CA 1
ATOM 1517 C C . VAL A 1 193 ? -11.138 4.551 5.004 1.00 94.00 193 VAL A C 1
ATOM 1519 O O . VAL A 1 193 ? -11.520 3.904 4.037 1.00 94.00 193 VAL A O 1
ATOM 1522 N N . SER A 1 194 ? -11.939 5.419 5.620 1.00 87.50 194 SER A N 1
ATOM 1523 C CA . SER A 1 194 ? -13.358 5.601 5.270 1.00 87.50 194 SER A CA 1
ATOM 1524 C C . SER A 1 194 ? -13.605 6.393 3.971 1.00 87.50 194 SER A C 1
ATOM 1526 O O . SER A 1 194 ? -14.709 6.895 3.766 1.00 87.50 194 SER A O 1
ATOM 1528 N N . ASP A 1 195 ? -12.596 6.552 3.113 1.00 90.25 195 ASP A N 1
ATOM 1529 C CA . ASP A 1 195 ? -12.695 7.311 1.865 1.00 90.25 195 ASP A CA 1
ATOM 1530 C C . ASP A 1 195 ? -13.122 6.392 0.710 1.00 90.25 195 ASP A C 1
ATOM 1532 O O . ASP A 1 195 ? -12.429 5.432 0.383 1.00 90.25 195 ASP A O 1
ATOM 1536 N N . LEU A 1 196 ? -14.271 6.693 0.095 1.00 88.81 196 LEU A N 1
ATOM 1537 C CA . LEU A 1 196 ? -14.846 5.955 -1.041 1.00 88.81 196 LEU A CA 1
ATOM 1538 C C . LEU A 1 196 ? -14.734 6.731 -2.364 1.00 88.81 196 LEU A C 1
ATOM 1540 O O . LEU A 1 196 ? -15.494 6.491 -3.309 1.00 88.81 196 LEU A O 1
ATOM 1544 N N . SER A 1 197 ? -13.808 7.687 -2.432 1.00 89.75 197 SER A N 1
ATOM 1545 C CA . SER A 1 197 ? -13.519 8.450 -3.643 1.00 89.75 197 SER A CA 1
ATOM 1546 C C . SER A 1 197 ? -12.938 7.567 -4.752 1.00 89.75 197 SER A C 1
ATOM 1548 O O . SER A 1 197 ? -12.267 6.561 -4.514 1.00 89.75 197 SER A O 1
ATOM 1550 N N . LEU A 1 198 ? -13.163 7.967 -6.006 1.00 89.06 198 LEU A N 1
ATOM 1551 C CA . LEU A 1 198 ? -12.617 7.272 -7.172 1.00 89.06 198 LEU A CA 1
ATOM 1552 C C . LEU A 1 198 ? -11.089 7.139 -7.087 1.00 89.06 198 LEU A C 1
ATOM 1554 O O . LEU A 1 198 ? -10.380 8.117 -6.864 1.00 89.06 198 LEU A O 1
ATOM 1558 N N . GLY A 1 199 ? -10.586 5.923 -7.309 1.00 87.50 199 GLY A N 1
ATOM 1559 C CA . GLY A 1 199 ? -9.153 5.616 -7.258 1.00 87.50 199 GLY A CA 1
ATOM 1560 C C . GLY A 1 199 ? -8.598 5.373 -5.849 1.00 87.50 199 GLY A C 1
ATOM 1561 O O . GLY A 1 199 ? -7.480 4.874 -5.725 1.00 87.50 199 GLY A O 1
ATOM 1562 N N . ILE A 1 200 ? -9.377 5.638 -4.795 1.00 90.69 200 ILE A N 1
ATOM 1563 C CA . ILE A 1 200 ? -9.012 5.343 -3.406 1.00 90.69 200 ILE A CA 1
ATOM 1564 C C . ILE A 1 200 ? -9.560 3.960 -3.041 1.00 90.69 200 ILE A C 1
ATOM 1566 O O . ILE A 1 200 ? -10.566 3.802 -2.364 1.00 90.69 200 ILE A O 1
ATOM 1570 N N . CYS A 1 201 ? -8.915 2.927 -3.574 1.00 93.50 201 CYS A N 1
ATOM 1571 C CA . CYS A 1 201 ? -9.220 1.531 -3.271 1.00 93.50 201 CYS A CA 1
ATOM 1572 C C . CYS A 1 201 ? -7.946 0.689 -3.347 1.00 93.50 201 CYS A C 1
ATOM 1574 O O . CYS A 1 201 ? -6.965 1.097 -3.972 1.00 93.50 201 CYS A O 1
ATOM 1576 N N . TRP A 1 202 ? -7.966 -0.490 -2.733 1.00 96.25 202 TRP A N 1
ATOM 1577 C CA . TRP A 1 202 ? -6.871 -1.450 -2.809 1.00 96.25 202 TRP A CA 1
ATOM 1578 C C . TRP A 1 202 ? -7.158 -2.520 -3.872 1.00 96.25 202 TRP A C 1
ATOM 1580 O O . TRP A 1 202 ? -8.055 -3.344 -3.678 1.00 96.25 202 TRP A O 1
ATOM 1590 N N . PRO A 1 203 ? -6.406 -2.544 -4.985 1.00 95.31 203 PRO A N 1
ATOM 1591 C CA . PRO A 1 203 ? -6.533 -3.594 -5.985 1.00 95.31 203 PRO A CA 1
ATOM 1592 C C . PRO A 1 203 ? -5.640 -4.803 -5.664 1.00 95.31 203 PRO A C 1
ATOM 1594 O O . PRO A 1 203 ? -4.489 -4.656 -5.242 1.00 95.31 203 PRO A O 1
ATOM 1597 N N . PHE A 1 204 ? -6.133 -6.003 -5.969 1.00 96.00 204 PHE A N 1
ATOM 1598 C CA . PHE A 1 204 ? -5.377 -7.261 -5.962 1.00 96.00 204 PHE A CA 1
ATOM 1599 C C . PHE A 1 204 ? -5.549 -8.003 -7.298 1.00 96.00 204 PHE A C 1
ATOM 1601 O O . PHE A 1 204 ? -6.401 -7.658 -8.115 1.00 96.00 204 PHE A O 1
ATOM 1608 N N . HIS A 1 205 ? -4.702 -9.000 -7.566 1.00 94.50 205 HIS A N 1
ATOM 1609 C CA . HIS A 1 205 ? -4.777 -9.771 -8.810 1.00 94.50 205 HIS A CA 1
ATOM 1610 C C . HIS A 1 205 ? -5.908 -10.808 -8.784 1.00 94.50 205 HIS A C 1
ATOM 1612 O O . HIS A 1 205 ? -5.988 -11.620 -7.867 1.00 94.50 205 HIS A O 1
ATOM 1618 N N . GLY A 1 206 ? -6.701 -10.850 -9.857 1.00 93.12 206 GLY A N 1
ATOM 1619 C CA . GLY A 1 206 ? -7.753 -11.850 -10.053 1.00 93.12 206 GLY A CA 1
ATOM 1620 C C . GLY A 1 206 ? -9.082 -11.472 -9.399 1.00 93.12 206 GLY A C 1
ATOM 1621 O O . GLY A 1 206 ? -9.313 -10.324 -9.040 1.00 93.12 206 GLY A O 1
ATOM 1622 N N . THR A 1 207 ? -9.974 -12.454 -9.276 1.00 94.88 207 THR A N 1
ATOM 1623 C CA . THR A 1 207 ? -11.337 -12.286 -8.734 1.00 94.88 207 THR A CA 1
ATOM 1624 C C . THR A 1 207 ? -11.470 -12.741 -7.282 1.00 94.88 207 THR A C 1
ATOM 1626 O O . THR A 1 207 ? -12.528 -12.591 -6.677 1.00 94.88 207 THR A O 1
ATOM 1629 N N . THR A 1 208 ? -10.422 -13.342 -6.722 1.00 96.69 208 THR A N 1
ATOM 1630 C CA . THR A 1 208 ? -10.416 -13.896 -5.367 1.00 96.69 208 THR A CA 1
ATOM 1631 C C . THR A 1 208 ? -9.171 -13.415 -4.645 1.00 96.69 208 THR A C 1
ATOM 1633 O O . THR A 1 208 ? -8.058 -13.585 -5.137 1.00 96.69 208 THR A O 1
ATOM 1636 N N . GLY A 1 209 ? -9.372 -12.820 -3.476 1.00 95.94 209 GLY A N 1
ATOM 1637 C CA . GLY A 1 209 ? -8.318 -12.282 -2.630 1.00 95.94 209 GLY A CA 1
ATOM 1638 C C . GLY A 1 209 ? -8.746 -12.302 -1.169 1.00 95.94 209 GLY A C 1
ATOM 1639 O O . GLY A 1 209 ? -9.890 -12.623 -0.845 1.00 95.94 209 GLY A O 1
ATOM 1640 N N . GLN A 1 210 ? -7.814 -11.973 -0.286 1.00 97.19 210 GLN A N 1
ATOM 1641 C CA . GLN A 1 210 ? -8.034 -11.933 1.156 1.00 97.19 210 GLN A CA 1
ATOM 1642 C C . GLN A 1 210 ? -7.322 -10.733 1.773 1.00 97.19 210 GLN A C 1
ATOM 1644 O O . GLN A 1 210 ? -6.264 -10.321 1.301 1.00 97.19 210 GLN A O 1
ATOM 1649 N N . VAL A 1 211 ? -7.887 -10.199 2.853 1.00 97.50 211 VAL A N 1
ATOM 1650 C CA . VAL A 1 211 ? -7.270 -9.148 3.663 1.00 97.50 211 VAL A CA 1
ATOM 1651 C C . VAL A 1 211 ? -7.333 -9.542 5.130 1.00 97.50 211 VAL A C 1
ATOM 1653 O O . VAL A 1 211 ? -8.394 -9.876 5.656 1.00 97.50 211 VAL A O 1
ATOM 1656 N N . GLY A 1 212 ? -6.178 -9.529 5.787 1.00 97.88 212 GLY A N 1
ATOM 1657 C CA . GLY A 1 212 ? -6.076 -9.726 7.224 1.00 97.88 212 GLY A CA 1
ATOM 1658 C C . GLY A 1 212 ? -6.137 -8.382 7.932 1.00 97.88 212 GLY A C 1
ATOM 1659 O O . GLY A 1 212 ? -5.318 -7.509 7.657 1.00 97.88 212 GLY A O 1
ATOM 1660 N N . ILE A 1 213 ? -7.077 -8.217 8.861 1.00 98.12 213 ILE A N 1
ATOM 1661 C CA . ILE A 1 213 ? -7.239 -6.977 9.628 1.00 98.12 213 ILE A CA 1
ATOM 1662 C C . ILE A 1 213 ? -7.098 -7.294 11.114 1.00 98.12 213 ILE A C 1
ATOM 1664 O O . ILE A 1 213 ? -7.844 -8.101 11.669 1.00 98.12 213 ILE A O 1
ATOM 1668 N N . ARG A 1 214 ? -6.152 -6.627 11.774 1.00 98.19 214 ARG A N 1
ATOM 1669 C CA . ARG A 1 214 ? -6.079 -6.560 13.230 1.00 98.19 214 ARG A CA 1
ATOM 1670 C C . ARG A 1 214 ? -6.932 -5.388 13.691 1.00 98.19 214 ARG A C 1
ATOM 1672 O O . ARG A 1 214 ? -6.601 -4.234 13.423 1.00 98.19 214 ARG A O 1
ATOM 1679 N N . LEU A 1 215 ? -8.023 -5.699 14.380 1.00 97.94 215 LEU A N 1
ATOM 1680 C CA . LEU A 1 215 ? -8.922 -4.695 14.938 1.00 97.94 215 LEU A CA 1
ATOM 1681 C C . LEU A 1 215 ? -8.220 -3.870 16.022 1.00 97.94 215 LEU A C 1
ATOM 1683 O O . LEU A 1 215 ? -7.306 -4.348 16.694 1.00 97.94 215 LEU A O 1
ATOM 1687 N N . SER A 1 216 ? -8.708 -2.650 16.228 1.00 97.44 216 SER A N 1
ATOM 1688 C CA . SER A 1 216 ? -8.241 -1.733 17.282 1.00 97.44 216 SER A CA 1
ATOM 1689 C C . SER A 1 216 ? -8.333 -2.314 18.702 1.00 97.44 216 SER A C 1
ATOM 1691 O O . SER A 1 216 ? -7.607 -1.892 19.599 1.00 97.44 216 SER A O 1
ATOM 1693 N N . ARG A 1 217 ? -9.230 -3.282 18.924 1.00 96.81 217 ARG A N 1
ATOM 1694 C CA . ARG A 1 217 ? -9.386 -4.027 20.179 1.00 96.81 217 ARG A CA 1
ATOM 1695 C C . ARG A 1 217 ? -10.114 -5.346 19.946 1.00 96.81 217 ARG A C 1
ATOM 1697 O O . ARG A 1 217 ? -10.797 -5.513 18.937 1.00 96.81 217 ARG A O 1
ATOM 1704 N N . THR A 1 218 ? -10.016 -6.254 20.909 1.00 97.12 218 THR A N 1
ATOM 1705 C CA . THR A 1 218 ? -10.797 -7.495 20.922 1.00 97.12 218 THR A CA 1
ATOM 1706 C C . THR A 1 218 ? -12.276 -7.176 21.127 1.00 97.12 218 THR A C 1
ATOM 1708 O O . THR A 1 218 ? -12.640 -6.505 22.093 1.00 97.12 218 THR A O 1
ATOM 1711 N N . ILE A 1 219 ? -13.124 -7.650 20.216 1.00 96.12 219 ILE A N 1
ATOM 1712 C CA . ILE A 1 219 ? -14.575 -7.441 20.237 1.00 96.12 219 ILE A CA 1
ATOM 1713 C C . ILE A 1 219 ? -15.304 -8.712 19.807 1.00 96.12 219 ILE A C 1
ATOM 1715 O O . ILE A 1 219 ? -14.726 -9.582 19.155 1.00 96.12 219 ILE A O 1
ATOM 1719 N N . TRP A 1 220 ? -16.602 -8.753 20.089 1.00 96.81 220 TRP A N 1
ATOM 1720 C CA . TRP A 1 220 ? -17.538 -9.647 19.418 1.00 96.81 220 TRP A CA 1
ATOM 1721 C C . TRP A 1 220 ? -18.054 -8.956 18.155 1.00 96.81 220 TRP A C 1
ATOM 1723 O O . TRP A 1 220 ? -18.563 -7.838 18.221 1.00 96.81 220 TRP A O 1
ATOM 1733 N N . VAL A 1 221 ? -17.865 -9.582 16.994 1.00 94.75 221 VAL A N 1
ATOM 1734 C CA . VAL A 1 221 ? -18.241 -8.989 15.704 1.00 94.75 221 VAL A CA 1
ATOM 1735 C C . VAL A 1 221 ? -19.739 -9.180 15.470 1.00 94.75 221 VAL A C 1
ATOM 1737 O O . VAL A 1 221 ? -20.201 -10.301 15.291 1.00 94.75 221 VAL A O 1
ATOM 1740 N N . GLU A 1 222 ? -20.491 -8.079 15.442 1.00 94.06 222 GLU A N 1
ATOM 1741 C CA . GLU A 1 222 ? -21.946 -8.078 15.193 1.00 94.06 222 GLU A CA 1
ATOM 1742 C C . GLU A 1 222 ? -22.321 -7.779 13.734 1.00 94.06 222 GLU A C 1
ATOM 1744 O O . GLU A 1 222 ? -23.478 -7.907 13.333 1.00 94.06 222 GLU A O 1
ATOM 1749 N N . GLY A 1 223 ? -21.368 -7.302 12.936 1.00 93.06 223 GLY A N 1
ATOM 1750 C CA . GLY A 1 223 ? -21.605 -6.944 11.545 1.00 93.06 223 GLY A CA 1
ATOM 1751 C C . GLY A 1 223 ? -20.347 -6.444 10.855 1.00 93.06 223 GLY A C 1
ATOM 1752 O O . GLY A 1 223 ? -19.395 -6.011 11.505 1.00 93.06 223 GLY A O 1
ATOM 1753 N N . ILE A 1 224 ? -20.368 -6.517 9.529 1.00 93.25 224 ILE A N 1
ATOM 1754 C CA . ILE A 1 224 ? -19.292 -6.077 8.644 1.00 93.25 224 ILE A CA 1
ATOM 1755 C C . ILE A 1 224 ? -19.916 -5.163 7.594 1.00 93.25 224 ILE A C 1
ATOM 1757 O O . ILE A 1 224 ? -20.985 -5.468 7.064 1.00 93.25 224 ILE A O 1
ATOM 1761 N N . THR A 1 225 ? -19.235 -4.063 7.290 1.00 92.12 225 THR A N 1
ATOM 1762 C CA . THR A 1 225 ? -19.632 -3.124 6.240 1.00 92.12 225 THR A CA 1
ATOM 1763 C C . THR A 1 225 ? -18.579 -3.146 5.142 1.00 92.12 225 THR A C 1
ATOM 1765 O O . THR A 1 225 ? -17.390 -3.044 5.432 1.00 92.12 225 THR A O 1
ATOM 1768 N N . ILE A 1 226 ? -19.011 -3.267 3.886 1.00 92.06 226 ILE A N 1
ATOM 1769 C CA . ILE A 1 226 ? -18.142 -3.196 2.706 1.00 92.06 226 ILE A CA 1
ATOM 1770 C C . ILE A 1 226 ? -18.648 -2.046 1.839 1.00 92.06 226 ILE A C 1
ATOM 1772 O O . ILE A 1 226 ? -19.798 -2.057 1.403 1.00 92.06 226 ILE A O 1
ATOM 1776 N N . GLY A 1 227 ? -17.796 -1.045 1.630 1.00 90.00 227 GLY A N 1
ATOM 1777 C CA . GLY A 1 227 ? -18.081 0.106 0.779 1.00 90.00 227 GLY A CA 1
ATOM 1778 C C . GLY A 1 227 ? -17.385 -0.011 -0.573 1.00 90.00 227 GLY A C 1
ATOM 1779 O O . GLY A 1 227 ? -16.295 -0.568 -0.676 1.00 90.00 227 GLY A O 1
ATOM 1780 N N . HIS A 1 228 ? -18.013 0.541 -1.606 1.00 90.62 228 HIS A N 1
ATOM 1781 C CA . HIS A 1 228 ? -17.413 0.725 -2.922 1.00 90.62 228 HIS A CA 1
ATOM 1782 C C . HIS A 1 228 ? -17.887 2.060 -3.501 1.00 90.62 228 HIS A C 1
ATOM 1784 O O . HIS A 1 228 ? -18.919 2.591 -3.081 1.00 90.62 228 HIS A O 1
ATOM 1790 N N . VAL A 1 229 ? -17.149 2.599 -4.471 1.00 90.19 229 VAL A N 1
ATOM 1791 C CA . VAL A 1 229 ? -17.575 3.794 -5.206 1.00 90.19 229 VAL A CA 1
ATOM 1792 C C . VAL A 1 229 ? -18.967 3.563 -5.833 1.00 90.19 229 VAL A C 1
ATOM 1794 O O . VAL A 1 229 ? -19.233 2.452 -6.315 1.00 90.19 229 VAL A O 1
ATOM 1797 N N . PRO A 1 230 ? -19.876 4.564 -5.825 1.00 86.69 230 PRO A N 1
ATOM 1798 C CA . PRO A 1 230 ? -21.211 4.423 -6.398 1.00 86.69 230 PRO A CA 1
ATOM 1799 C C . PRO A 1 230 ? -21.165 4.033 -7.876 1.00 86.69 230 PRO A C 1
ATOM 1801 O O . PRO A 1 230 ? -20.318 4.496 -8.641 1.00 86.69 230 PRO A O 1
ATOM 1804 N N . ARG A 1 231 ? -22.148 3.227 -8.292 1.00 85.94 231 ARG A N 1
ATOM 1805 C CA . ARG A 1 231 ? -22.234 2.679 -9.653 1.00 85.94 231 ARG A CA 1
ATOM 1806 C C . ARG A 1 231 ? -22.243 3.736 -10.753 1.00 85.94 231 ARG A C 1
ATOM 1808 O O . ARG A 1 231 ? -21.688 3.504 -11.814 1.00 85.94 231 ARG A O 1
ATOM 1815 N N . SER A 1 232 ? -22.822 4.904 -10.492 1.00 86.69 232 SER A N 1
ATOM 1816 C CA . SER A 1 232 ? -22.842 6.021 -11.442 1.00 86.69 232 SER A CA 1
ATOM 1817 C C . SER A 1 232 ? -21.455 6.578 -11.780 1.00 86.69 232 SER A C 1
ATOM 1819 O O . SER A 1 232 ? -21.307 7.233 -12.807 1.00 86.69 232 SER A O 1
ATOM 1821 N N . LEU A 1 233 ? -20.456 6.344 -10.926 1.00 84.06 233 LEU A N 1
ATOM 1822 C CA . LEU A 1 233 ? -19.087 6.832 -11.093 1.00 84.06 233 LEU A CA 1
ATOM 1823 C C . LEU A 1 233 ? -18.104 5.732 -11.513 1.00 84.06 233 LEU A C 1
ATOM 1825 O O . LEU A 1 233 ? -16.977 6.030 -11.905 1.00 84.06 233 LEU A O 1
ATOM 1829 N N . ALA A 1 234 ? -18.500 4.467 -11.407 1.00 79.31 234 ALA A N 1
ATOM 1830 C CA . ALA A 1 234 ? -17.643 3.337 -11.709 1.00 79.31 234 ALA A CA 1
ATOM 1831 C C . ALA A 1 234 ? -17.677 3.021 -13.210 1.00 79.31 234 ALA A C 1
ATOM 1833 O O . ALA A 1 234 ? -18.718 2.685 -13.764 1.00 79.31 234 ALA A O 1
ATOM 1834 N N . TYR A 1 235 ? -16.519 3.113 -13.866 1.00 71.25 235 TYR A N 1
ATOM 1835 C CA . TYR A 1 235 ? -16.387 2.869 -15.306 1.00 71.25 235 TYR A CA 1
ATOM 1836 C C . TYR A 1 235 ? -16.446 1.375 -15.698 1.00 71.25 235 TYR A C 1
ATOM 1838 O O . TYR A 1 235 ? -16.495 1.087 -16.890 1.00 71.25 235 TYR A O 1
ATOM 1846 N N . ASP A 1 236 ? -16.422 0.445 -14.731 1.00 62.84 236 ASP A N 1
ATOM 1847 C CA . ASP A 1 236 ? -16.156 -0.990 -14.965 1.00 62.84 236 ASP A CA 1
ATOM 1848 C C . ASP A 1 236 ? -16.961 -1.956 -14.048 1.00 62.84 236 ASP A C 1
ATOM 1850 O O . ASP A 1 236 ? -16.457 -3.015 -13.680 1.00 62.84 236 ASP A O 1
ATOM 1854 N N . ILE A 1 237 ? -18.194 -1.602 -13.623 1.00 56.59 237 ILE A N 1
ATOM 1855 C CA . ILE A 1 237 ? -19.082 -2.485 -12.807 1.00 56.59 237 ILE A CA 1
ATOM 1856 C C . ILE A 1 237 ? -20.544 -2.578 -13.284 1.00 56.59 237 ILE A C 1
ATOM 1858 O O . ILE A 1 237 ? -21.145 -1.571 -13.723 1.00 56.59 237 ILE A O 1
#

Sequence (237 aa):
MRESAAMYTPQSNRPRQLSHDARRTNPKSDGTFGRKAAIGWKWLKKNWFSISGIVIGFIVLIITTRKESSLDEKVTLLNQRLVSLEEQGLNTAADIKSLIDAMLDVVKRSEFEEALLLTENRGGRMSGQAKQEGHESIVYPRKDFASFSAGASIIDTLTSPTWSNDREIQPSKFTLFKKSQKVFGSPPLTVLVSDLSLGICWPFHGTTGQVGIRLSRTIWVEGITIGHVPRSLAYDI

Foldseek 3Di:
DDDDDDDDDDDDDDDDDDDDDPDPDDDPPPPPVVVVVVVVVVVCVVCVVVVVVVVVVVVVVVVVVVVVVVVVVVVVVVVVVVVVVVVVVVVVVVVVVVVVVVVVVVVVVVVVCVVVPPPDPDDDDDDDDDDDDDDDPPDDDDDDQQAVVLPKDWDVVFWADFDKDWDFPDPDPDPPDTDTDIDTQDDCNLQNHPDQDPSSDTDHPDDDIGIGMDTSDDDDDPDDDDDHHDPVPDPDD

Radius of gyration: 48.43 Å; Cα contacts (8 Å, |Δi|>4): 137; chains: 1; bounding box: 90×46×166 Å

Secondary structure (DSSP, 8-state):
-------------------------------HHHHHHHHHHHHHHHHHHHHHHHHHHHHHHHHHHHHHHHHHHHHHHHHHHHHHHHHHHHHHHHHHHHHHHHHHHHHHHHHHHTTTTTS--------------S----------SS-GGGT-EE-GGGSPPBPEEEEE----SSTT---EEEEEPPPGGGGGS----TT-S--BSSS-----EE-SS-------------TTT-TT-

Solvent-accessible surface area (backbone atoms only — not comparable to full-atom values): 15457 Å² total; per-residue (Å²): 135,82,90,80,93,86,92,88,83,85,89,86,82,86,83,84,87,85,88,82,79,86,75,84,78,78,82,82,76,84,54,69,65,59,57,54,52,54,53,50,51,54,51,48,65,73,44,41,67,60,55,50,50,51,52,50,51,51,52,52,50,55,53,52,55,54,50,50,56,55,46,52,54,49,51,54,51,50,53,52,49,50,53,53,50,50,53,50,52,53,51,51,53,51,50,51,50,53,52,49,55,51,49,51,50,50,49,58,53,46,63,68,45,63,82,61,70,89,74,78,91,75,89,78,90,89,84,86,87,84,88,83,90,80,80,88,68,89,72,74,87,74,86,67,49,57,26,42,92,60,60,17,43,73,35,69,95,56,30,56,66,61,27,66,47,78,42,74,76,48,93,49,93,53,89,86,61,78,49,68,44,78,46,68,51,47,57,70,64,46,71,28,45,95,56,55,54,89,87,52,48,51,44,54,65,79,96,68,84,50,75,30,72,44,51,47,59,94,75,84,86,89,77,85,86,86,86,72,59,57,69,95,76,45,94,86,119

pLDDT: mean 74.66, std 21.14, range [33.59, 98.25]